Protein AF-A0A7C0YBY6-F1 (afdb_monomer_lite)

Foldseek 3Di:
DDPQLVVQLVVCVVVVNNPSNVVSCLQVLLLVLLLVVLLVLQPDWDWAKKDFPVDPPDIDIDTQTLLNLFLVLLVVLVVVLVVVLVVQPPPFDDDPQATDGDPAAGAGNVRHGDDGNNLLQDQDQDPLLLQLLSLLSVLLVVLQVCLVVPDDPCSVVSNVVSSVVSNVVSVVVCVVCVVRHDPVVVVSCVNSLVSNLVSLLVSLLVVLLVCCVVVLVQLLSVLVVCVVVSMARPPDDRDSVVSSVVSNVPRNVSSNSSSNVVSNSQSSSQSNNHPPHSSRSSNVSSVVVVVVVVVVVVVVCVPDVVNVVVVDD

Sequence (313 aa):
VPAGLVWKFFANIFSGNNLKALISILPLIATIAVFLIVVYIQGIRIEIPLTFAALRGFGRVWDLKLLYTSNIPVILTAALLANIQLIGRIGLSPTPEGLNCGFLGCYDQAGRPVSGLVFFLSSPTVLEIQVLMLSIGFFLILGFLISRYLIKGKSLLISINSVALGVIVSLLIFYLFPSLFSFENFTKYLTPLITYTLFMVVCASIFSIFWVNTSGMDAASVAEQLESIGMQIPGYRGDKKSMEKVLNRYIPTLALLGGALVGLLAAFADFTGALGTGTGILLTVMIIYNYYEMLRAENLEEAHPIVRKILGE

pLDDT: mean 82.02, std 10.45, range [47.12, 96.75]

Structure (mmCIF, N/CA/C/O backbone):
data_AF-A0A7C0YBY6-F1
#
_entry.id   AF-A0A7C0YBY6-F1
#
loop_
_atom_site.group_PDB
_atom_site.id
_atom_site.type_symbol
_atom_site.label_atom_id
_atom_site.label_alt_id
_atom_site.label_comp_id
_atom_site.label_asym_id
_atom_site.label_entity_id
_atom_site.label_seq_id
_atom_site.pdbx_PDB_ins_code
_atom_site.Cartn_x
_atom_site.Cartn_y
_atom_site.Cartn_z
_atom_site.occupancy
_atom_site.B_iso_or_equiv
_atom_site.auth_seq_id
_atom_site.auth_comp_id
_atom_site.auth_asym_id
_atom_site.auth_atom_id
_atom_site.pdbx_PDB_model_num
ATOM 1 N N . VAL A 1 1 ? 31.530 -7.031 -11.021 1.00 61.28 1 VAL A N 1
ATOM 2 C CA . VAL A 1 1 ? 30.825 -5.966 -10.263 1.00 61.28 1 VAL A CA 1
ATOM 3 C C . VAL A 1 1 ? 30.237 -6.600 -9.006 1.00 61.28 1 VAL A C 1
ATOM 5 O O . VAL A 1 1 ? 29.602 -7.638 -9.158 1.00 61.28 1 VAL A O 1
ATOM 8 N N . PRO A 1 2 ? 30.482 -6.061 -7.797 1.00 71.88 2 PRO A N 1
ATOM 9 C CA . PRO A 1 2 ? 29.976 -6.640 -6.545 1.00 71.88 2 PRO A CA 1
ATOM 10 C C . PRO A 1 2 ? 28.448 -6.758 -6.565 1.00 71.88 2 PRO A C 1
ATOM 12 O O . PRO A 1 2 ? 27.786 -5.933 -7.182 1.00 71.88 2 PRO A O 1
ATOM 15 N N . ALA A 1 3 ? 27.875 -7.776 -5.920 1.00 75.25 3 ALA A N 1
ATOM 16 C CA . ALA A 1 3 ? 26.428 -8.009 -5.959 1.00 75.25 3 ALA A CA 1
ATOM 17 C C . ALA A 1 3 ? 25.632 -6.953 -5.163 1.00 75.25 3 ALA A C 1
ATOM 19 O O . ALA A 1 3 ? 24.590 -6.491 -5.628 1.00 75.25 3 ALA A O 1
ATOM 20 N N . GLY A 1 4 ? 26.147 -6.528 -4.003 1.00 84.00 4 GLY A N 1
ATOM 21 C CA . GLY A 1 4 ? 25.478 -5.572 -3.114 1.00 84.00 4 GLY A CA 1
ATOM 22 C C . GLY A 1 4 ? 25.496 -4.132 -3.636 1.00 84.00 4 GLY A C 1
ATOM 23 O O . GLY A 1 4 ? 26.540 -3.636 -4.051 1.00 84.00 4 GLY A O 1
ATOM 24 N N . LEU A 1 5 ? 24.354 -3.439 -3.568 1.00 84.00 5 LEU A N 1
ATOM 25 C CA . LEU A 1 5 ? 24.178 -2.082 -4.109 1.00 84.00 5 LEU A CA 1
ATOM 26 C C . LEU A 1 5 ? 25.093 -1.032 -3.467 1.00 84.00 5 LEU A C 1
ATOM 28 O O . LEU A 1 5 ? 25.628 -0.187 -4.176 1.00 84.00 5 LEU A O 1
ATOM 32 N N . VAL A 1 6 ? 25.336 -1.124 -2.157 1.00 86.44 6 VAL A N 1
ATOM 33 C CA . VAL A 1 6 ? 26.271 -0.232 -1.447 1.00 86.44 6 VAL A CA 1
ATOM 34 C C . VAL A 1 6 ? 27.695 -0.417 -1.979 1.00 86.44 6 VAL A C 1
ATOM 36 O O . VAL A 1 6 ? 28.376 0.549 -2.313 1.00 86.44 6 VAL A O 1
ATOM 39 N N . TRP A 1 7 ? 28.126 -1.665 -2.162 1.00 86.38 7 TRP A N 1
ATOM 40 C CA . TRP A 1 7 ? 29.432 -1.964 -2.745 1.00 86.38 7 TRP A CA 1
ATOM 41 C C . TRP A 1 7 ? 29.516 -1.556 -4.219 1.00 86.38 7 TRP A C 1
ATOM 43 O O . TRP A 1 7 ? 30.560 -1.079 -4.655 1.00 86.38 7 TRP A O 1
ATOM 53 N N . LYS A 1 8 ? 28.422 -1.681 -4.986 1.00 85.00 8 LYS A N 1
ATOM 54 C CA . LYS A 1 8 ? 28.340 -1.164 -6.364 1.00 85.00 8 LYS A CA 1
ATOM 55 C C . LYS A 1 8 ? 28.480 0.350 -6.409 1.00 85.00 8 LYS A C 1
ATOM 57 O O . LYS A 1 8 ? 29.187 0.851 -7.273 1.00 85.00 8 LYS A O 1
ATOM 62 N N . PHE A 1 9 ? 27.836 1.064 -5.490 1.00 85.12 9 PHE A N 1
ATOM 63 C CA . PHE A 1 9 ? 27.944 2.515 -5.378 1.00 85.12 9 PHE A CA 1
ATOM 64 C C . PHE A 1 9 ? 29.400 2.940 -5.176 1.00 85.12 9 PHE A C 1
ATOM 66 O O . PHE A 1 9 ? 29.925 3.697 -5.991 1.00 85.12 9 PHE A O 1
ATOM 73 N N . PHE A 1 10 ? 30.082 2.372 -4.177 1.00 86.12 10 PHE A N 1
ATOM 74 C CA . PHE A 1 10 ? 31.493 2.671 -3.936 1.00 86.12 10 PHE A CA 1
ATOM 75 C C . PHE A 1 10 ? 32.381 2.272 -5.118 1.00 86.12 10 PHE A C 1
ATOM 77 O O . PHE A 1 10 ? 33.180 3.083 -5.574 1.00 86.12 10 PHE A O 1
ATOM 84 N N . ALA A 1 11 ? 32.204 1.075 -5.683 1.00 84.88 11 ALA A N 1
ATOM 85 C CA . ALA A 1 11 ? 32.977 0.633 -6.845 1.00 84.88 11 ALA A CA 1
ATOM 86 C C . ALA A 1 11 ? 32.798 1.561 -8.062 1.00 84.88 11 ALA A C 1
ATOM 88 O O . ALA A 1 11 ? 33.769 1.872 -8.748 1.00 84.88 11 ALA A O 1
ATOM 89 N N . ASN A 1 12 ? 31.576 2.045 -8.306 1.00 85.31 12 ASN A N 1
ATOM 90 C CA . ASN A 1 12 ? 31.285 2.958 -9.408 1.00 85.31 12 ASN A CA 1
ATOM 91 C C . ASN A 1 12 ? 31.902 4.349 -9.184 1.00 85.31 12 ASN A C 1
ATOM 93 O O . ASN A 1 12 ? 32.422 4.927 -10.140 1.00 85.31 12 ASN A O 1
ATOM 97 N N . ILE A 1 13 ? 31.925 4.843 -7.939 1.00 86.94 13 ILE A N 1
ATOM 98 C CA . ILE A 1 13 ? 32.631 6.081 -7.563 1.00 86.94 13 ILE A CA 1
ATOM 99 C C . ILE A 1 13 ? 34.133 5.935 -7.794 1.00 86.94 13 ILE A C 1
ATOM 101 O O . ILE A 1 13 ? 34.732 6.780 -8.455 1.00 86.94 13 ILE A O 1
ATOM 105 N N . PHE A 1 14 ? 34.737 4.843 -7.318 1.00 86.56 14 PHE A N 1
ATOM 106 C CA . PHE A 1 14 ? 36.168 4.593 -7.513 1.00 86.56 14 PHE A CA 1
ATOM 107 C C . PHE A 1 14 ? 36.540 4.423 -8.992 1.00 86.56 14 PHE A C 1
ATOM 109 O O . PHE A 1 14 ? 37.643 4.783 -9.387 1.00 86.56 14 PHE A O 1
ATOM 116 N N . SER A 1 15 ? 35.618 3.937 -9.829 1.00 86.19 15 SER A N 1
ATOM 117 C CA . SER A 1 15 ? 35.807 3.845 -11.285 1.00 86.19 15 SER A CA 1
ATOM 118 C C . SER A 1 15 ? 35.582 5.160 -12.052 1.00 86.19 15 SER A C 1
ATOM 120 O O . SER A 1 15 ? 35.649 5.162 -13.280 1.00 86.19 15 SER A O 1
ATOM 122 N N . GLY A 1 16 ? 35.271 6.267 -11.365 1.00 83.62 16 GLY A N 1
ATOM 123 C CA . GLY A 1 16 ? 35.013 7.575 -11.980 1.00 83.62 16 GLY A CA 1
ATOM 124 C C . GLY A 1 16 ? 33.664 7.695 -12.704 1.00 83.62 16 GLY A C 1
ATOM 125 O O . GLY A 1 16 ? 33.422 8.682 -13.396 1.00 83.62 16 GLY A O 1
ATOM 126 N N . ASN A 1 17 ? 32.763 6.714 -12.562 1.00 84.12 17 ASN A N 1
ATOM 127 C CA . ASN A 1 17 ? 31.451 6.718 -13.210 1.00 84.12 17 ASN A CA 1
ATOM 128 C C . ASN A 1 17 ? 30.344 7.162 -12.240 1.00 84.12 17 ASN A C 1
ATOM 130 O O . ASN A 1 17 ? 29.560 6.358 -11.724 1.00 84.12 17 ASN A O 1
ATOM 134 N N . ASN A 1 18 ? 30.276 8.476 -12.020 1.00 79.06 18 ASN A N 1
ATOM 135 C CA . ASN A 1 18 ? 29.369 9.104 -11.053 1.00 79.06 18 ASN A CA 1
ATOM 136 C C . ASN A 1 18 ? 27.880 8.863 -11.368 1.00 79.06 18 ASN A C 1
ATOM 138 O O . ASN A 1 18 ? 27.064 8.746 -10.456 1.00 79.06 18 ASN A O 1
ATOM 142 N N . LEU A 1 19 ? 27.517 8.723 -12.648 1.00 77.44 19 LEU A N 1
ATOM 143 C CA . LEU A 1 19 ? 26.130 8.471 -13.057 1.00 77.44 19 LEU A CA 1
ATOM 144 C C . LEU A 1 19 ? 25.671 7.055 -12.695 1.00 77.44 19 LEU A C 1
ATOM 146 O O . LEU A 1 19 ? 24.596 6.871 -12.124 1.00 77.44 19 LEU A O 1
ATOM 150 N N . LYS A 1 20 ? 26.504 6.039 -12.955 1.00 78.75 20 LYS A N 1
ATOM 151 C CA . LYS A 1 20 ? 26.188 4.654 -12.562 1.00 78.75 20 LYS A CA 1
ATOM 152 C C . LYS A 1 20 ? 26.199 4.472 -11.046 1.00 78.75 20 LYS A C 1
ATOM 154 O O . LYS A 1 20 ? 25.449 3.641 -10.527 1.00 78.75 20 LYS A O 1
ATOM 159 N N . ALA A 1 21 ? 27.011 5.252 -10.331 1.00 79.88 21 ALA A N 1
ATOM 160 C CA . ALA A 1 21 ? 26.958 5.306 -8.876 1.00 79.88 21 ALA A CA 1
ATOM 161 C C . ALA A 1 21 ? 25.584 5.802 -8.397 1.00 79.88 21 ALA A C 1
ATOM 163 O O . ALA A 1 21 ? 24.930 5.099 -7.628 1.00 79.88 21 ALA A O 1
ATOM 164 N N . LEU A 1 22 ? 25.092 6.931 -8.920 1.00 80.62 22 LEU A N 1
ATOM 165 C CA . LEU A 1 22 ? 23.797 7.498 -8.526 1.00 80.62 22 LEU A CA 1
ATOM 166 C C . LEU A 1 22 ? 22.623 6.532 -8.763 1.00 80.62 22 LEU A C 1
ATOM 168 O O . LEU A 1 22 ? 21.796 6.328 -7.878 1.00 80.62 22 LEU A O 1
ATOM 172 N N . ILE A 1 23 ? 22.588 5.864 -9.918 1.00 81.69 23 ILE A N 1
ATOM 173 C CA . ILE A 1 23 ? 21.539 4.878 -10.235 1.00 81.69 23 ILE A CA 1
ATOM 174 C C . ILE A 1 23 ? 21.587 3.679 -9.269 1.00 81.69 23 ILE A C 1
ATOM 176 O O . ILE A 1 23 ? 20.555 3.113 -8.925 1.00 81.69 23 ILE A O 1
ATOM 180 N N . SER A 1 24 ? 22.776 3.304 -8.784 1.00 83.19 24 SER A N 1
ATOM 181 C CA . SER A 1 24 ? 22.941 2.157 -7.880 1.00 83.19 24 SER A CA 1
ATOM 182 C C . SER A 1 24 ? 22.439 2.425 -6.457 1.00 83.19 24 SER A C 1
ATOM 184 O O . SER A 1 24 ? 22.026 1.485 -5.780 1.00 83.19 24 SER A O 1
ATOM 186 N N . ILE A 1 25 ? 22.476 3.679 -5.990 1.00 86.75 25 ILE A N 1
ATOM 187 C CA . ILE A 1 25 ? 22.004 4.058 -4.646 1.00 86.75 25 ILE A CA 1
ATOM 188 C C . ILE A 1 25 ? 20.521 4.458 -4.624 1.00 86.75 25 ILE A C 1
ATOM 190 O O . ILE A 1 25 ? 19.898 4.437 -3.564 1.00 86.75 25 ILE A O 1
ATOM 194 N N . LEU A 1 26 ? 19.934 4.761 -5.786 1.00 85.69 26 LEU A N 1
ATOM 195 C CA . LEU A 1 26 ? 18.544 5.204 -5.919 1.00 85.69 26 LEU A CA 1
ATOM 196 C C . LEU A 1 26 ? 17.522 4.264 -5.232 1.00 85.69 26 LEU A C 1
ATOM 198 O O . LEU A 1 26 ? 16.712 4.767 -4.450 1.00 85.69 26 LEU A O 1
ATOM 202 N N . PRO A 1 27 ? 17.593 2.921 -5.383 1.00 87.19 27 PRO A N 1
ATOM 203 C CA . PRO A 1 27 ? 16.677 2.002 -4.694 1.00 87.19 27 PRO A CA 1
ATOM 204 C C . PRO A 1 27 ? 16.802 2.032 -3.164 1.00 87.19 27 PRO A C 1
ATOM 206 O O . PRO A 1 27 ? 15.825 1.815 -2.447 1.00 87.19 27 PRO A O 1
ATOM 209 N N . LEU A 1 28 ? 18.004 2.303 -2.640 1.00 88.81 28 LEU A N 1
ATOM 210 C CA . LEU A 1 28 ? 18.242 2.398 -1.197 1.00 88.81 28 LEU A CA 1
ATOM 211 C C . LEU A 1 28 ? 17.527 3.628 -0.624 1.00 88.81 28 LEU A C 1
ATOM 213 O O . LEU A 1 28 ? 16.809 3.525 0.369 1.00 88.81 28 LEU A O 1
ATOM 217 N N . ILE A 1 29 ? 17.679 4.774 -1.294 1.00 87.81 29 ILE A N 1
ATOM 218 C CA . ILE A 1 29 ? 17.014 6.028 -0.921 1.00 87.81 29 ILE A CA 1
ATOM 219 C C . ILE A 1 29 ? 15.494 5.867 -1.021 1.00 87.81 29 ILE A C 1
ATOM 221 O O . ILE A 1 29 ? 14.780 6.261 -0.099 1.00 87.81 29 ILE A O 1
ATOM 225 N N . ALA A 1 30 ? 15.005 5.223 -2.086 1.00 87.75 30 ALA A N 1
ATOM 226 C CA . ALA A 1 30 ? 13.589 4.908 -2.254 1.00 87.75 30 ALA A CA 1
ATOM 227 C C . ALA A 1 30 ? 13.035 4.083 -1.089 1.00 87.75 30 ALA A C 1
ATOM 229 O O . ALA A 1 30 ? 11.991 4.418 -0.538 1.00 87.75 30 ALA A O 1
ATOM 230 N N . THR A 1 31 ? 13.768 3.057 -0.656 1.00 90.19 31 THR A N 1
ATOM 231 C CA . THR A 1 31 ? 13.361 2.192 0.462 1.00 90.19 31 THR A CA 1
ATOM 232 C C . THR A 1 31 ? 13.213 2.979 1.761 1.00 90.19 31 THR A C 1
ATOM 234 O O . THR A 1 31 ? 12.204 2.842 2.448 1.00 90.19 31 THR A O 1
ATOM 237 N N . ILE A 1 32 ? 14.182 3.843 2.082 1.00 90.00 32 ILE A N 1
ATOM 238 C CA . ILE A 1 32 ? 14.138 4.682 3.289 1.00 90.00 32 ILE A CA 1
ATOM 239 C C . ILE A 1 32 ? 12.972 5.674 3.213 1.00 90.00 32 ILE A C 1
ATOM 241 O O . ILE A 1 32 ? 12.233 5.833 4.184 1.00 90.00 32 ILE A O 1
ATOM 245 N N . ALA A 1 33 ? 12.776 6.320 2.061 1.00 86.75 33 ALA A N 1
ATOM 246 C CA . ALA A 1 33 ? 11.692 7.278 1.866 1.00 86.75 33 ALA A CA 1
ATOM 247 C C . ALA A 1 33 ? 10.313 6.618 2.020 1.00 86.75 33 ALA A C 1
ATOM 249 O O . ALA A 1 33 ? 9.482 7.105 2.786 1.00 86.75 33 ALA A O 1
ATOM 250 N N . VAL A 1 34 ? 10.088 5.481 1.351 1.00 89.38 34 VAL A N 1
ATOM 251 C CA . VAL A 1 34 ? 8.849 4.699 1.472 1.00 89.38 34 VAL A CA 1
ATOM 252 C C . VAL A 1 34 ? 8.637 4.256 2.915 1.00 89.38 34 VAL A C 1
ATOM 254 O O . VAL A 1 34 ? 7.556 4.467 3.453 1.00 89.38 34 VAL A O 1
ATOM 257 N N . PHE A 1 35 ? 9.661 3.705 3.572 1.00 90.75 35 PHE A N 1
ATOM 258 C CA . PHE A 1 35 ? 9.573 3.273 4.967 1.00 90.75 35 PHE A CA 1
ATOM 259 C C . PHE A 1 35 ? 9.080 4.399 5.887 1.00 90.75 35 PHE A C 1
ATOM 261 O O . PHE A 1 35 ? 8.132 4.203 6.646 1.00 90.75 35 PHE A O 1
ATOM 268 N N . LEU A 1 36 ? 9.664 5.597 5.781 1.00 88.38 36 LEU A N 1
ATOM 269 C CA . LEU A 1 36 ? 9.261 6.750 6.591 1.00 88.38 36 LEU A CA 1
ATOM 270 C C . LEU A 1 36 ? 7.820 7.192 6.309 1.00 88.38 36 LEU A C 1
ATOM 272 O O . LEU A 1 36 ? 7.082 7.484 7.251 1.00 88.38 36 LEU A O 1
ATOM 276 N N . ILE A 1 37 ? 7.405 7.213 5.038 1.00 86.12 37 ILE A N 1
ATOM 277 C CA . ILE A 1 37 ? 6.027 7.553 4.644 1.00 86.12 37 ILE A CA 1
ATOM 278 C C . ILE A 1 37 ? 5.037 6.553 5.250 1.00 86.12 37 ILE A C 1
ATOM 280 O O . ILE A 1 37 ? 4.024 6.952 5.826 1.00 86.12 37 ILE A O 1
ATOM 284 N N . VAL A 1 38 ? 5.335 5.257 5.154 1.00 89.00 38 VAL A N 1
ATOM 285 C CA . VAL A 1 38 ? 4.457 4.195 5.658 1.00 89.00 38 VAL A CA 1
ATOM 286 C C . VAL A 1 38 ? 4.338 4.247 7.174 1.00 89.00 38 VAL A C 1
ATOM 288 O O . VAL A 1 38 ? 3.221 4.249 7.688 1.00 89.00 38 VAL A O 1
ATOM 291 N N . VAL A 1 39 ? 5.462 4.330 7.895 1.00 88.81 39 VAL A N 1
ATOM 292 C CA . VAL A 1 39 ? 5.464 4.439 9.365 1.00 88.81 39 VAL A CA 1
ATOM 293 C C . VAL A 1 39 ? 4.657 5.654 9.813 1.00 88.81 39 VAL A C 1
ATOM 295 O O . VAL A 1 39 ? 3.884 5.573 10.767 1.00 88.81 39 VAL A O 1
ATOM 298 N N . TYR A 1 40 ? 4.801 6.775 9.106 1.00 85.81 40 TYR A N 1
ATOM 299 C CA . TYR A 1 40 ? 4.063 7.990 9.413 1.00 85.81 40 TYR A CA 1
ATOM 300 C C . TYR A 1 40 ? 2.544 7.799 9.265 1.00 85.81 40 TYR A C 1
ATOM 302 O O . TYR A 1 40 ? 1.785 8.143 10.171 1.00 85.81 40 TYR A O 1
ATOM 310 N N . ILE A 1 41 ? 2.096 7.213 8.154 1.00 86.62 41 ILE A N 1
ATOM 311 C CA . ILE A 1 41 ? 0.668 6.992 7.891 1.00 86.62 41 ILE A CA 1
ATOM 312 C C . ILE A 1 41 ? 0.068 5.964 8.854 1.00 86.62 41 ILE A C 1
ATOM 314 O O . ILE A 1 41 ? -1.061 6.141 9.313 1.00 86.62 41 ILE A O 1
ATOM 318 N N . GLN A 1 42 ? 0.827 4.924 9.204 1.00 88.19 42 GLN A N 1
ATOM 319 C CA . GLN A 1 42 ? 0.408 3.896 10.157 1.00 88.19 42 GLN A CA 1
ATOM 320 C C . GLN A 1 42 ? 0.089 4.477 11.546 1.00 88.19 42 GLN A C 1
ATOM 322 O O . GLN A 1 42 ? -0.751 3.933 12.260 1.00 88.19 42 GLN A O 1
ATOM 327 N N . GLY A 1 43 ? 0.718 5.595 11.919 1.00 84.62 43 GLY A N 1
ATOM 328 C CA . GLY A 1 43 ? 0.482 6.276 13.192 1.00 84.62 43 GLY A CA 1
ATOM 329 C C . GLY A 1 43 ? -0.811 7.099 13.267 1.00 84.62 43 GLY A C 1
ATOM 330 O O . GLY A 1 43 ? -1.126 7.618 14.338 1.00 84.62 43 GLY A O 1
ATOM 331 N N . ILE A 1 44 ? -1.562 7.254 12.169 1.00 86.81 44 ILE A N 1
ATOM 332 C CA . ILE A 1 44 ? -2.799 8.049 12.159 1.00 86.81 44 ILE A CA 1
ATOM 333 C C . ILE A 1 44 ? -3.942 7.248 12.796 1.00 86.81 44 ILE A C 1
ATOM 335 O O . ILE A 1 44 ? -4.289 6.151 12.348 1.00 86.81 44 ILE A O 1
ATOM 339 N N . ARG A 1 45 ? -4.571 7.831 13.819 1.00 86.62 45 ARG A N 1
ATOM 340 C CA . ARG A 1 45 ? -5.680 7.234 14.572 1.00 86.62 45 ARG A CA 1
ATOM 341 C C . ARG A 1 45 ? -6.755 8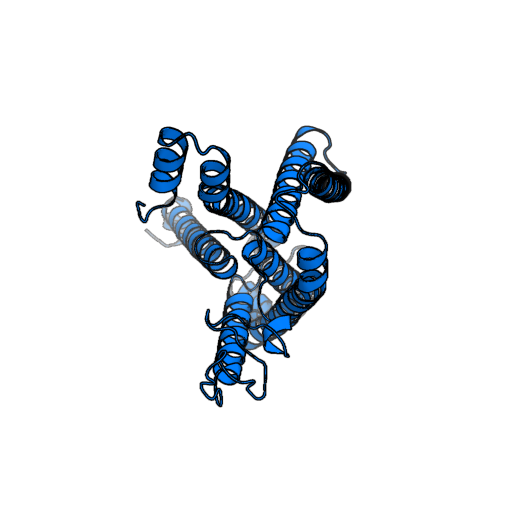.259 14.918 1.00 86.62 45 ARG A C 1
ATOM 343 O O . ARG A 1 45 ? -6.474 9.450 15.033 1.00 86.62 45 ARG A O 1
ATOM 350 N N . ILE A 1 46 ? -7.980 7.769 15.062 1.00 86.19 46 ILE A N 1
ATOM 351 C CA . ILE A 1 46 ? -9.151 8.509 15.521 1.00 86.19 46 ILE A CA 1
ATOM 352 C C . ILE A 1 46 ? -9.456 8.041 16.941 1.00 86.19 46 ILE A C 1
ATOM 354 O O . ILE A 1 46 ? -9.615 6.849 17.189 1.00 86.19 46 ILE A O 1
ATOM 358 N N . GLU A 1 47 ? -9.542 8.990 17.860 1.00 86.88 47 GLU A N 1
ATOM 359 C CA . GLU A 1 47 ? -9.738 8.743 19.286 1.00 86.88 47 GLU A CA 1
ATOM 360 C C . GLU A 1 47 ? -11.230 8.868 19.630 1.00 86.88 47 GLU A C 1
ATOM 362 O O . GLU A 1 47 ? -11.823 9.937 19.459 1.00 86.88 47 GLU A O 1
ATOM 367 N N . ILE A 1 48 ? -11.856 7.780 20.093 1.00 84.56 48 ILE A N 1
ATOM 368 C CA . ILE A 1 48 ? -13.245 7.783 20.576 1.00 84.56 48 ILE A CA 1
ATOM 369 C C . ILE A 1 48 ? -13.230 7.655 22.106 1.00 84.56 48 ILE A C 1
ATOM 371 O O . ILE A 1 48 ? -12.709 6.668 22.631 1.00 84.56 48 ILE A O 1
ATOM 375 N N . PRO A 1 49 ? -13.801 8.618 22.855 1.00 82.56 49 PRO A N 1
ATOM 376 C CA . PRO A 1 49 ? -13.858 8.520 24.307 1.00 82.56 49 PRO A CA 1
ATOM 377 C C . PRO A 1 49 ? -14.861 7.442 24.730 1.00 82.56 49 PRO A C 1
ATOM 379 O O . PRO A 1 49 ? -16.019 7.470 24.313 1.00 82.56 49 PRO A O 1
ATOM 382 N N . LEU A 1 50 ? -14.435 6.525 25.598 1.00 83.06 50 LEU A N 1
ATOM 383 C CA . LEU A 1 50 ? -15.293 5.548 26.264 1.00 83.06 50 LEU A CA 1
ATOM 384 C C . LEU A 1 50 ? -15.288 5.795 27.774 1.00 83.06 50 LEU A C 1
ATOM 386 O O . LEU A 1 50 ? -14.313 6.267 28.359 1.00 83.06 50 LEU A O 1
ATOM 390 N N . THR A 1 51 ? -16.395 5.460 28.421 1.00 80.06 51 THR A N 1
ATOM 391 C CA . THR A 1 51 ? -16.580 5.555 29.874 1.00 80.06 51 THR A CA 1
ATOM 392 C C . THR A 1 51 ? -17.050 4.219 30.415 1.00 80.06 51 THR A C 1
ATOM 394 O O . THR A 1 51 ? -17.791 3.514 29.739 1.00 80.06 51 THR A O 1
ATOM 397 N N . PHE A 1 52 ? -16.651 3.852 31.628 1.00 79.44 52 PHE A N 1
ATOM 398 C CA . PHE A 1 52 ? -17.182 2.640 32.249 1.00 79.44 52 PHE A CA 1
ATOM 399 C C . PHE A 1 52 ? -18.596 2.895 32.766 1.00 79.44 52 PHE A C 1
ATOM 401 O O . PHE A 1 52 ? -18.845 3.899 33.436 1.00 79.44 52 PHE A O 1
ATOM 408 N N . ALA A 1 53 ? -19.526 1.981 32.481 1.00 74.44 53 ALA A N 1
ATOM 409 C CA . ALA A 1 53 ? -20.898 2.092 32.977 1.00 74.44 53 ALA A CA 1
ATOM 410 C C . ALA A 1 53 ? -20.960 1.958 34.509 1.00 74.44 53 ALA A C 1
ATOM 412 O O . ALA A 1 53 ? -21.746 2.641 35.163 1.00 74.44 53 ALA A O 1
ATOM 413 N N . ALA A 1 54 ? -20.085 1.122 35.079 1.00 74.69 54 ALA A N 1
ATOM 414 C CA . ALA A 1 54 ? -20.027 0.838 36.512 1.00 74.69 54 ALA A CA 1
ATOM 415 C C . ALA A 1 54 ? -19.251 1.884 37.338 1.00 74.69 54 ALA A C 1
ATOM 417 O O . ALA A 1 54 ? -19.561 2.092 38.509 1.00 74.69 54 ALA A O 1
ATOM 418 N N . LEU A 1 55 ? -18.245 2.551 36.753 1.00 74.88 55 LEU A N 1
ATOM 419 C CA . LEU A 1 55 ? -17.349 3.471 37.464 1.00 74.88 55 LEU A CA 1
ATOM 420 C C . LEU A 1 55 ? -17.508 4.899 36.938 1.00 74.88 55 LEU A C 1
ATOM 422 O O . LEU A 1 55 ? -16.968 5.275 35.897 1.00 74.88 55 LEU A O 1
ATOM 426 N N . ARG A 1 56 ? -18.237 5.726 37.691 1.00 72.44 56 ARG A N 1
ATOM 427 C CA . ARG A 1 56 ? -18.471 7.129 37.334 1.00 72.44 56 ARG A CA 1
ATOM 428 C C . ARG A 1 56 ? -17.156 7.916 37.369 1.00 72.44 56 ARG A C 1
ATOM 430 O O . ARG A 1 56 ? -16.502 7.987 38.402 1.00 72.44 56 ARG A O 1
ATOM 437 N N . GLY A 1 57 ? -16.799 8.537 36.244 1.00 72.06 57 GLY A N 1
ATOM 438 C CA . GLY A 1 57 ? -15.605 9.384 36.116 1.00 72.06 57 GLY A CA 1
ATOM 439 C C . GLY A 1 57 ? -14.335 8.660 35.658 1.00 72.06 57 GLY A C 1
ATOM 440 O O . GLY A 1 57 ? -13.353 9.333 35.359 1.00 72.06 57 GLY A O 1
ATOM 441 N N . PHE A 1 58 ? -14.355 7.327 35.535 1.00 76.38 58 PHE A N 1
ATOM 442 C CA . PHE A 1 58 ? -13.275 6.573 34.901 1.00 76.38 58 PHE A CA 1
ATOM 443 C C . PHE A 1 58 ? -13.627 6.329 33.427 1.00 76.38 58 PHE A C 1
ATOM 445 O O . PHE A 1 58 ? -14.687 5.789 33.099 1.00 76.38 58 PHE A O 1
ATOM 452 N N . GLY A 1 59 ? -12.756 6.772 32.526 1.00 74.38 59 GLY A N 1
ATOM 453 C CA . GLY A 1 59 ? -12.926 6.623 31.086 1.00 74.38 59 GLY A CA 1
ATOM 454 C C . GLY A 1 59 ? -11.603 6.298 30.418 1.00 74.38 59 GLY A C 1
ATOM 455 O O . GLY A 1 59 ? -10.542 6.701 30.894 1.00 74.38 59 GLY A O 1
ATOM 456 N N . ARG A 1 60 ? -11.672 5.547 29.324 1.00 81.69 60 ARG A N 1
ATOM 457 C CA . ARG A 1 60 ? -10.523 5.199 28.493 1.00 81.69 60 ARG A CA 1
ATOM 458 C C . ARG A 1 60 ? -10.819 5.640 27.071 1.00 81.69 60 ARG A C 1
ATOM 460 O O . ARG A 1 60 ? -11.933 5.488 26.583 1.00 81.69 60 ARG A O 1
ATOM 467 N N . VAL A 1 61 ? -9.827 6.215 26.412 1.00 84.31 61 VAL A N 1
ATOM 468 C CA . VAL A 1 61 ? -9.922 6.511 24.984 1.00 84.31 61 VAL A CA 1
ATOM 469 C C . VAL A 1 61 ? -9.639 5.219 24.230 1.00 84.31 61 VAL A C 1
ATOM 471 O O . VAL A 1 61 ? -8.677 4.515 24.548 1.00 84.31 61 VAL A O 1
ATOM 474 N N . TRP A 1 62 ? -10.508 4.879 23.285 1.00 85.38 62 TRP A N 1
ATOM 475 C CA . TRP A 1 62 ? -10.277 3.779 22.364 1.00 85.38 62 TRP A CA 1
ATOM 476 C C . TRP A 1 62 ? -9.851 4.326 21.006 1.00 85.38 62 TRP A C 1
ATOM 478 O O . TRP A 1 62 ? -10.518 5.187 20.424 1.00 85.38 62 TRP A O 1
ATOM 488 N N . ASP A 1 63 ? -8.723 3.814 20.523 1.00 87.62 63 ASP A N 1
ATOM 489 C CA . ASP A 1 63 ? -8.043 4.320 19.340 1.00 87.62 63 ASP A CA 1
ATOM 490 C C . ASP A 1 63 ? -8.403 3.469 18.118 1.00 87.62 63 ASP A C 1
ATOM 492 O O . ASP A 1 63 ? -7.946 2.333 17.965 1.00 87.62 63 ASP A O 1
ATOM 496 N N . LEU A 1 64 ? -9.180 4.037 17.198 1.00 87.25 64 LEU A N 1
ATOM 497 C CA . LEU A 1 64 ? -9.433 3.458 15.882 1.00 87.25 64 LEU A CA 1
ATOM 498 C C . LEU A 1 64 ? -8.335 3.888 14.909 1.00 87.25 64 LEU A C 1
ATOM 500 O O . LEU A 1 64 ? -8.268 5.045 14.492 1.00 87.25 64 LEU A O 1
ATOM 504 N N . LYS A 1 65 ? -7.473 2.952 14.511 1.00 89.31 65 LYS A N 1
ATOM 505 C CA . LYS A 1 65 ? -6.436 3.208 13.500 1.00 89.31 65 LYS A CA 1
ATOM 506 C C . LYS A 1 65 ? -7.083 3.521 12.145 1.00 89.31 65 LYS A C 1
ATOM 508 O O . LYS A 1 65 ? -8.059 2.878 11.761 1.00 89.31 65 LYS A O 1
ATOM 513 N N . LEU A 1 66 ? -6.508 4.469 11.396 1.00 89.44 66 LEU A N 1
ATOM 514 C CA . LEU A 1 66 ? -6.938 4.777 10.023 1.00 89.44 66 LEU A CA 1
ATOM 515 C C . LEU A 1 66 ? -6.861 3.529 9.134 1.00 89.44 66 LEU A C 1
ATOM 517 O O . LEU A 1 66 ? -7.755 3.259 8.335 1.00 89.44 66 LEU A O 1
ATOM 521 N N . LEU A 1 67 ? -5.795 2.750 9.313 1.00 89.81 67 LEU A N 1
ATOM 522 C CA . LEU A 1 67 ? -5.587 1.462 8.664 1.00 89.81 67 LEU A CA 1
ATOM 523 C C . LEU A 1 67 ? -6.241 0.351 9.489 1.00 89.81 67 LEU A C 1
ATOM 525 O O . LEU A 1 67 ? -5.566 -0.476 10.100 1.00 89.81 67 LEU A O 1
ATOM 529 N N . TYR A 1 68 ? -7.575 0.379 9.527 1.00 88.88 68 TYR A N 1
ATOM 530 C CA . TYR A 1 68 ? -8.387 -0.480 10.390 1.00 88.88 68 TYR A CA 1
ATOM 531 C C . TYR A 1 68 ? -8.157 -1.977 10.140 1.00 88.88 68 TYR A C 1
ATOM 533 O O . TYR A 1 68 ? -7.943 -2.746 11.070 1.00 88.88 68 TYR A O 1
ATOM 541 N N . THR A 1 69 ? -8.123 -2.384 8.871 1.00 85.88 69 THR A N 1
ATOM 542 C CA . THR A 1 69 ? -7.900 -3.774 8.439 1.00 85.88 69 THR A CA 1
ATOM 543 C C . THR A 1 69 ? -6.425 -4.160 8.328 1.00 85.88 69 THR A C 1
ATOM 545 O O . THR A 1 69 ? -6.111 -5.263 7.877 1.00 85.88 69 THR A O 1
ATOM 548 N N . SER A 1 70 ? -5.510 -3.289 8.775 1.00 86.12 70 SER A N 1
ATOM 549 C CA . SER A 1 70 ? -4.069 -3.545 8.782 1.00 86.12 70 SER A CA 1
ATOM 550 C C . SER A 1 70 ? -3.533 -3.895 7.375 1.00 86.12 70 SER A C 1
ATOM 552 O O . SER A 1 70 ? -3.856 -3.230 6.391 1.00 86.12 70 SER A O 1
ATOM 554 N N . ASN A 1 71 ? -2.690 -4.923 7.276 1.00 89.19 71 ASN A N 1
ATOM 555 C CA . ASN A 1 71 ? -1.963 -5.351 6.081 1.00 89.19 71 ASN A CA 1
ATOM 556 C C . ASN A 1 71 ? -2.726 -6.330 5.176 1.00 89.19 71 ASN A C 1
ATOM 558 O O . ASN A 1 71 ? -2.338 -6.539 4.026 1.00 89.19 71 ASN A O 1
ATOM 562 N N . ILE A 1 72 ? -3.807 -6.928 5.667 1.00 91.94 72 ILE A N 1
ATOM 563 C CA . ILE A 1 72 ? -4.486 -8.056 5.018 1.00 91.94 72 ILE A CA 1
ATOM 564 C C . ILE A 1 72 ? -5.051 -7.721 3.628 1.00 91.94 72 ILE A C 1
ATOM 566 O O . ILE A 1 72 ? -4.845 -8.519 2.709 1.00 91.94 72 ILE A O 1
ATOM 570 N N . PRO A 1 73 ? -5.674 -6.550 3.393 1.00 91.69 73 PRO A N 1
ATOM 571 C CA . PRO A 1 73 ? -6.213 -6.233 2.072 1.00 91.69 73 PRO A CA 1
ATOM 572 C C . PRO A 1 73 ? -5.142 -6.187 0.978 1.00 91.69 73 PRO A C 1
ATOM 574 O O . PRO A 1 73 ? -5.388 -6.592 -0.160 1.00 91.69 73 PRO A O 1
ATOM 577 N N . VAL A 1 74 ? -3.932 -5.738 1.322 1.00 91.12 74 VAL A N 1
ATOM 578 C CA . VAL A 1 74 ? -2.808 -5.703 0.381 1.00 91.12 74 VAL A CA 1
ATOM 579 C C . VAL A 1 74 ? -2.195 -7.077 0.170 1.00 91.12 74 VAL A C 1
ATOM 581 O O . VAL A 1 74 ? -1.847 -7.385 -0.965 1.00 91.12 74 VAL A O 1
ATOM 584 N N . ILE A 1 75 ? -2.142 -7.935 1.194 1.00 93.62 75 ILE A N 1
ATOM 585 C CA . ILE A 1 75 ? -1.726 -9.338 1.021 1.00 93.62 75 ILE A CA 1
ATOM 586 C C . ILE A 1 75 ? -2.641 -10.037 0.011 1.00 93.62 75 ILE A C 1
ATOM 588 O O . ILE A 1 75 ? -2.156 -10.644 -0.942 1.00 93.62 75 ILE A O 1
ATOM 592 N N . LEU A 1 76 ? -3.960 -9.918 0.186 1.00 94.50 76 LEU A N 1
ATOM 593 C CA . LEU A 1 76 ? -4.941 -10.558 -0.694 1.00 94.50 76 LEU A CA 1
ATOM 594 C C . LEU A 1 76 ? -4.878 -10.004 -2.121 1.00 94.50 76 LEU A C 1
ATOM 596 O O . LEU A 1 76 ? -4.917 -10.769 -3.083 1.00 94.50 76 LEU A O 1
ATOM 600 N N . THR A 1 77 ? -4.708 -8.688 -2.265 1.00 94.31 77 THR A N 1
ATOM 601 C CA . THR A 1 77 ? -4.561 -8.052 -3.581 1.00 94.31 77 THR A CA 1
ATOM 602 C C . THR A 1 77 ? -3.277 -8.492 -4.284 1.00 94.31 77 THR A C 1
ATOM 604 O O . THR A 1 77 ? -3.312 -8.842 -5.463 1.00 94.31 77 THR A O 1
ATOM 607 N N . ALA A 1 78 ? -2.150 -8.533 -3.568 1.00 92.31 78 ALA A N 1
ATOM 608 C CA . ALA A 1 78 ? -0.872 -8.981 -4.114 1.00 92.31 78 ALA A CA 1
ATOM 609 C C . ALA A 1 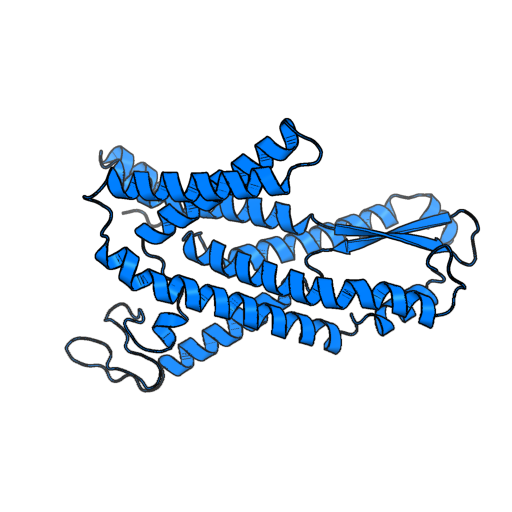78 ? -0.909 -10.467 -4.502 1.00 92.31 78 ALA A C 1
ATOM 611 O O . ALA A 1 78 ? -0.403 -10.838 -5.559 1.00 92.31 78 ALA A O 1
ATOM 612 N N . ALA A 1 79 ? -1.558 -11.311 -3.695 1.00 94.25 79 ALA A N 1
ATOM 613 C CA . ALA A 1 79 ? -1.760 -12.722 -4.010 1.00 94.25 79 ALA A CA 1
ATOM 614 C C . ALA A 1 79 ? -2.644 -12.909 -5.254 1.00 94.25 79 ALA A C 1
ATOM 616 O O . ALA A 1 79 ? -2.303 -13.692 -6.141 1.00 94.25 79 ALA A O 1
ATOM 617 N N . LEU A 1 80 ? -3.746 -12.158 -5.363 1.00 94.81 80 LEU A N 1
ATOM 618 C CA . LEU A 1 80 ? -4.599 -12.158 -6.553 1.00 94.81 80 LEU A CA 1
ATOM 619 C C . LEU A 1 80 ? -3.801 -11.757 -7.796 1.00 94.81 80 LEU A C 1
ATOM 621 O O . LEU A 1 80 ? -3.863 -12.442 -8.816 1.00 94.81 80 LEU A O 1
ATOM 625 N N . LEU A 1 81 ? -3.019 -10.683 -7.701 1.00 92.50 81 LEU A N 1
ATOM 626 C CA . LEU A 1 81 ? -2.185 -10.219 -8.800 1.00 92.50 81 LEU A CA 1
ATOM 627 C C . LEU A 1 81 ? -1.142 -11.266 -9.206 1.00 92.50 81 LEU A C 1
ATOM 629 O O . LEU A 1 81 ? -0.990 -11.544 -10.395 1.00 92.50 81 LEU A O 1
ATOM 633 N N . ALA A 1 82 ? -0.450 -11.871 -8.240 1.00 91.50 82 ALA A N 1
ATOM 634 C CA . ALA A 1 82 ? 0.530 -12.922 -8.494 1.00 91.50 82 ALA A CA 1
ATOM 635 C C . ALA A 1 82 ? -0.107 -14.121 -9.212 1.00 91.50 82 ALA A C 1
ATOM 637 O O . ALA A 1 82 ? 0.464 -14.638 -10.172 1.00 91.50 82 ALA A O 1
ATOM 638 N N . ASN A 1 83 ? -1.323 -14.509 -8.816 1.00 93.25 83 ASN A N 1
ATOM 639 C CA . ASN A 1 83 ? -2.077 -15.571 -9.477 1.00 93.25 83 ASN A CA 1
ATOM 640 C C . ASN A 1 83 ? -2.481 -15.191 -10.909 1.00 93.25 83 ASN A C 1
ATOM 642 O O . ASN A 1 83 ? -2.317 -16.001 -11.818 1.00 93.25 83 ASN A O 1
ATOM 646 N N . ILE A 1 84 ? -2.939 -13.957 -11.147 1.00 90.12 84 ILE A N 1
ATOM 647 C CA . ILE A 1 84 ? -3.253 -13.466 -12.502 1.00 90.12 84 ILE A CA 1
ATOM 648 C C . ILE A 1 84 ? -2.000 -13.488 -13.387 1.00 90.12 84 ILE A C 1
ATOM 650 O O . ILE A 1 84 ? -2.052 -13.951 -14.526 1.00 90.12 84 ILE A O 1
ATOM 654 N N . GLN A 1 85 ? -0.860 -13.028 -12.867 1.00 87.44 85 GLN A N 1
ATOM 655 C CA . GLN A 1 85 ? 0.410 -13.037 -13.594 1.00 87.44 85 GLN A CA 1
ATOM 656 C C . GLN A 1 85 ? 0.910 -14.459 -13.872 1.00 87.44 85 GLN A C 1
ATOM 658 O O . GLN A 1 85 ? 1.467 -14.703 -14.941 1.00 87.44 85 GLN A O 1
ATOM 663 N N . LEU A 1 86 ? 0.702 -15.396 -12.943 1.00 87.62 86 LEU A N 1
ATOM 664 C CA . LEU A 1 86 ? 1.034 -16.808 -13.125 1.00 87.62 86 LEU A CA 1
ATOM 665 C C . LEU A 1 86 ? 0.179 -17.425 -14.230 1.00 87.62 86 LEU A C 1
ATOM 667 O O . LEU A 1 86 ? 0.730 -18.024 -15.149 1.00 87.62 86 LEU A O 1
ATOM 671 N N . ILE A 1 87 ? -1.142 -17.228 -14.190 1.00 87.19 87 ILE A N 1
ATOM 672 C CA . ILE A 1 87 ? -2.059 -17.716 -15.230 1.00 87.19 87 ILE A CA 1
ATOM 673 C C . ILE A 1 87 ? -1.711 -17.093 -16.584 1.00 87.19 87 ILE A C 1
ATOM 675 O O . ILE A 1 87 ? -1.735 -17.782 -17.598 1.00 87.19 87 ILE A O 1
ATOM 679 N N . GLY A 1 88 ? -1.300 -15.822 -16.606 1.00 81.88 88 GLY A N 1
ATOM 680 C CA . GLY A 1 88 ? -0.843 -15.158 -17.826 1.00 81.88 88 GLY A CA 1
ATOM 681 C C . GLY A 1 88 ? 0.390 -15.789 -18.470 1.00 81.88 88 GLY A C 1
ATOM 682 O O . GLY A 1 88 ? 0.582 -15.632 -19.674 1.00 81.88 88 GLY A O 1
ATOM 683 N N . ARG A 1 89 ? 1.184 -16.549 -17.707 1.00 80.31 89 ARG A N 1
ATOM 684 C CA . ARG A 1 89 ? 2.328 -17.317 -18.218 1.00 80.31 89 ARG A CA 1
ATOM 685 C C . ARG A 1 89 ? 1.960 -18.721 -18.697 1.00 80.31 89 ARG A C 1
ATOM 687 O O . ARG A 1 89 ? 2.788 -19.384 -19.320 1.00 80.31 89 ARG A O 1
ATOM 694 N N . ILE A 1 90 ? 0.748 -19.194 -18.417 1.00 82.69 90 ILE A N 1
ATOM 695 C CA . ILE A 1 90 ? 0.279 -20.495 -18.894 1.00 82.69 90 ILE A CA 1
ATOM 696 C C . ILE A 1 90 ? -0.042 -20.373 -20.388 1.00 82.69 90 ILE A C 1
ATOM 698 O O . ILE A 1 90 ? -0.768 -19.476 -20.810 1.00 82.69 90 ILE A O 1
ATOM 702 N N . GLY A 1 91 ? 0.507 -21.282 -21.197 1.00 74.38 91 GLY A N 1
ATOM 703 C CA . GLY A 1 91 ? 0.294 -21.296 -22.648 1.00 74.38 91 GLY A CA 1
ATOM 704 C C . GLY A 1 91 ? 1.279 -20.446 -23.457 1.00 74.38 91 GLY A C 1
ATOM 705 O O . GLY A 1 91 ? 1.063 -20.256 -24.650 1.00 74.38 91 GLY A O 1
ATOM 706 N N . LEU A 1 92 ? 2.367 -19.960 -22.847 1.00 77.50 92 LEU A N 1
ATOM 707 C CA . LEU A 1 92 ? 3.468 -19.342 -23.589 1.00 77.50 92 LEU A CA 1
ATOM 708 C C . LEU A 1 92 ? 4.243 -20.418 -24.363 1.00 77.50 92 LEU A C 1
ATOM 710 O O . LEU A 1 92 ? 4.796 -21.342 -23.766 1.00 77.50 92 LEU A O 1
ATOM 714 N N . SER A 1 93 ? 4.310 -20.292 -25.689 1.00 66.00 93 SER A N 1
ATOM 715 C CA . SER A 1 93 ? 5.194 -21.115 -26.520 1.00 66.00 93 SER A CA 1
ATOM 716 C C . SER A 1 93 ? 6.533 -20.397 -26.730 1.00 66.00 93 SER A C 1
ATOM 718 O O . SER A 1 93 ? 6.518 -19.205 -27.042 1.00 66.00 93 SER A O 1
ATOM 720 N N . PRO A 1 94 ? 7.689 -21.068 -26.609 1.00 67.88 94 PRO A N 1
ATOM 721 C CA . PRO A 1 94 ? 8.972 -20.451 -26.934 1.00 67.88 94 PRO A CA 1
ATOM 722 C C . PRO A 1 94 ? 9.066 -20.206 -28.450 1.00 67.88 94 PRO A C 1
ATOM 724 O O . PRO A 1 94 ? 8.937 -21.146 -29.234 1.00 67.88 94 PRO A O 1
ATOM 727 N N . THR A 1 95 ? 9.274 -18.957 -28.870 1.00 66.12 95 THR A N 1
ATOM 728 C CA . THR A 1 95 ? 9.561 -18.578 -30.262 1.00 66.12 95 THR A CA 1
ATOM 729 C C . THR A 1 95 ? 11.024 -18.132 -30.413 1.00 66.12 95 THR A C 1
ATOM 731 O O . THR A 1 95 ? 11.635 -17.676 -29.449 1.00 66.12 95 THR A O 1
ATOM 734 N N . PRO A 1 96 ? 11.628 -18.243 -31.613 1.00 60.19 96 PRO A N 1
ATOM 735 C CA . PRO A 1 96 ? 13.032 -17.872 -31.837 1.00 60.19 96 PRO A CA 1
ATOM 736 C C . PRO A 1 96 ? 13.369 -16.401 -31.528 1.00 60.19 96 PRO A C 1
ATOM 738 O O . PRO A 1 96 ? 14.529 -16.083 -31.287 1.00 60.19 96 PRO A O 1
ATOM 741 N N . GLU A 1 97 ? 12.365 -15.517 -31.505 1.00 60.66 97 GLU A N 1
ATOM 742 C CA . GLU A 1 97 ? 12.512 -14.090 -31.185 1.00 60.66 97 GLU A CA 1
ATOM 743 C C . GLU A 1 97 ? 12.040 -13.727 -29.756 1.00 60.66 97 GLU A C 1
ATOM 745 O O . GLU A 1 97 ? 12.265 -12.600 -29.316 1.00 60.66 97 GLU A O 1
ATOM 750 N N . GLY A 1 98 ? 11.445 -14.653 -28.983 1.00 63.00 98 GLY A N 1
ATOM 751 C CA . GLY A 1 98 ? 10.922 -14.361 -27.638 1.00 63.00 98 GLY A CA 1
ATOM 752 C C . GLY A 1 98 ? 9.983 -15.418 -27.037 1.00 63.00 98 GLY A C 1
ATOM 753 O O . GLY A 1 98 ? 9.968 -16.579 -27.433 1.00 63.00 98 GLY A O 1
ATOM 754 N N . LEU A 1 99 ? 9.191 -15.026 -26.034 1.00 63.78 99 LEU A N 1
ATOM 755 C CA . LEU A 1 99 ? 8.043 -15.810 -25.566 1.00 63.78 99 LEU A CA 1
ATOM 756 C C . LEU A 1 99 ? 6.821 -15.369 -26.375 1.00 63.78 99 LEU A C 1
ATOM 758 O O . LEU A 1 99 ? 6.489 -14.184 -26.415 1.00 63.78 99 LEU A O 1
ATOM 762 N N . ASN A 1 100 ? 6.142 -16.309 -27.026 1.00 64.62 100 ASN A N 1
ATOM 763 C CA . ASN A 1 100 ? 4.951 -15.993 -27.805 1.00 64.62 100 ASN A CA 1
ATOM 764 C C . ASN A 1 100 ? 3.813 -15.511 -26.894 1.00 64.62 100 ASN A C 1
ATOM 766 O O . ASN A 1 100 ? 3.788 -15.801 -25.699 1.00 64.62 100 ASN A O 1
ATOM 770 N N . CYS A 1 101 ? 2.856 -14.789 -27.465 1.00 71.81 101 CYS A N 1
ATOM 771 C CA . CYS A 1 101 ? 1.714 -14.257 -26.732 1.00 71.81 101 CYS A CA 1
ATOM 772 C C . CYS A 1 101 ? 0.845 -15.372 -26.133 1.00 71.81 101 CYS A C 1
ATOM 774 O O . CYS A 1 101 ? 0.351 -16.237 -26.854 1.00 71.81 101 CYS A O 1
ATOM 776 N N . GLY A 1 102 ? 0.640 -15.332 -24.817 1.00 71.62 102 GLY A N 1
ATOM 777 C CA . GLY A 1 102 ? -0.374 -16.134 -24.139 1.00 71.62 102 GLY A CA 1
ATOM 778 C C . GLY A 1 102 ? -1.747 -15.464 -24.209 1.00 71.62 102 GLY A C 1
ATOM 779 O O . GLY A 1 102 ? -1.899 -14.362 -24.737 1.00 71.62 102 GLY A O 1
ATOM 780 N N . PHE A 1 103 ? -2.754 -16.097 -23.603 1.00 74.31 103 PHE A N 1
ATOM 781 C CA . PHE A 1 103 ? -4.123 -15.565 -23.564 1.00 74.31 103 PHE A CA 1
ATOM 782 C C . PHE A 1 103 ? -4.229 -14.201 -22.851 1.00 74.31 103 PHE A C 1
ATOM 784 O O . PHE A 1 103 ? -5.036 -13.365 -23.248 1.00 74.31 103 PHE A O 1
ATOM 791 N N . LEU A 1 104 ? -3.406 -13.947 -21.821 1.00 77.94 104 LEU A N 1
ATOM 792 C CA . LEU A 1 104 ? -3.449 -12.693 -21.049 1.00 77.94 104 LEU A CA 1
ATOM 793 C C . LEU A 1 104 ? -2.318 -11.698 -21.370 1.00 77.94 104 LEU A C 1
ATOM 795 O O . LEU A 1 104 ? -2.354 -10.569 -20.867 1.00 77.94 104 LEU A O 1
ATOM 799 N N . GLY A 1 105 ? -1.328 -12.063 -22.190 1.00 79.38 105 GLY A N 1
ATOM 800 C CA . GLY A 1 105 ? -0.269 -11.135 -22.589 1.00 79.38 105 GLY A CA 1
ATOM 801 C C . GLY A 1 105 ? 0.960 -11.767 -23.233 1.00 79.38 105 GLY A C 1
ATOM 802 O O . GLY A 1 105 ? 1.163 -12.980 -23.187 1.00 79.38 105 GLY A O 1
ATOM 803 N N . CYS A 1 106 ? 1.781 -10.911 -23.838 1.00 79.50 106 CYS A N 1
ATOM 804 C CA . CYS A 1 106 ? 3.049 -11.281 -24.460 1.00 79.50 106 CYS A CA 1
ATOM 805 C C . CYS A 1 106 ? 4.209 -10.901 -23.538 1.00 79.50 106 CYS A C 1
ATOM 807 O O . CYS A 1 106 ? 4.162 -9.864 -22.867 1.00 79.50 106 CYS A O 1
ATOM 809 N N . TYR A 1 107 ? 5.255 -11.725 -23.524 1.00 80.06 107 TYR A N 1
ATOM 810 C CA . TYR A 1 107 ? 6.421 -11.537 -22.667 1.00 80.06 107 TYR A CA 1
ATOM 811 C C . TYR A 1 107 ? 7.693 -11.427 -23.505 1.00 80.06 107 TYR A C 1
ATOM 813 O O . TYR A 1 107 ? 7.847 -12.098 -24.520 1.00 80.06 107 TYR A O 1
ATOM 821 N N . ASP A 1 108 ? 8.615 -10.584 -23.058 1.00 75.94 108 ASP A N 1
ATOM 822 C CA . ASP A 1 108 ? 9.936 -10.450 -23.666 1.00 75.94 108 ASP A CA 1
ATOM 823 C C . ASP A 1 108 ? 10.870 -11.599 -23.240 1.00 75.94 108 ASP A C 1
ATOM 825 O O . ASP A 1 108 ? 10.590 -12.316 -22.275 1.00 75.94 108 ASP A O 1
ATOM 829 N N . GLN A 1 109 ? 12.036 -11.714 -23.876 1.00 69.69 109 GLN A N 1
ATOM 830 C CA . GLN A 1 109 ? 13.123 -12.641 -23.523 1.00 69.69 109 GLN A CA 1
ATOM 831 C C . GLN A 1 109 ? 13.573 -12.507 -22.056 1.00 69.69 109 GLN A C 1
ATOM 833 O O . GLN A 1 109 ? 14.037 -13.466 -21.445 1.00 69.69 109 GLN A O 1
ATOM 838 N N . ALA A 1 110 ? 13.380 -11.327 -21.458 1.00 71.00 110 ALA A N 1
ATOM 839 C CA . ALA A 1 110 ? 13.641 -11.058 -20.044 1.00 71.00 110 ALA A CA 1
ATOM 840 C C . ALA A 1 110 ? 12.489 -11.465 -19.095 1.00 71.00 110 ALA A C 1
ATOM 842 O O . ALA A 1 110 ? 12.544 -11.166 -17.901 1.00 71.00 110 ALA A O 1
ATOM 843 N N . GLY A 1 111 ? 11.417 -12.085 -19.604 1.00 72.44 111 GLY A N 1
ATOM 844 C CA . GLY A 1 111 ? 10.245 -12.503 -18.827 1.00 72.44 111 GLY A CA 1
ATOM 845 C C . GLY A 1 111 ? 9.359 -11.349 -18.339 1.00 72.44 111 GLY A C 1
ATOM 846 O O . GLY A 1 111 ? 8.554 -11.532 -17.421 1.00 72.44 111 GLY A O 1
ATOM 847 N N . ARG A 1 112 ? 9.510 -10.156 -18.930 1.00 78.06 112 ARG A N 1
ATOM 848 C CA . ARG A 1 112 ? 8.705 -8.960 -18.631 1.00 78.06 112 ARG A CA 1
ATOM 849 C C . ARG A 1 112 ? 7.504 -8.886 -19.573 1.00 78.06 112 ARG A C 1
ATOM 851 O O . ARG A 1 112 ? 7.679 -9.172 -20.755 1.00 78.06 112 ARG A O 1
ATOM 858 N N . PRO A 1 113 ? 6.312 -8.499 -19.098 1.00 80.62 113 PRO A N 1
ATOM 859 C CA . PRO A 1 113 ? 5.166 -8.317 -19.977 1.00 80.62 113 PRO A CA 1
ATOM 860 C C . PRO A 1 113 ? 5.403 -7.118 -20.908 1.00 80.62 113 PRO A C 1
ATOM 862 O O . PRO A 1 113 ? 5.859 -6.067 -20.460 1.00 80.62 113 PRO A O 1
ATOM 865 N N . VAL A 1 114 ? 5.106 -7.274 -22.198 1.00 81.00 114 VAL A N 1
ATOM 866 C CA . VAL A 1 114 ? 5.264 -6.231 -23.235 1.00 81.00 114 VAL A CA 1
ATOM 867 C C . VAL A 1 114 ? 3.908 -5.713 -23.707 1.00 81.00 114 VAL A C 1
ATOM 869 O O . VAL A 1 114 ? 3.778 -4.540 -24.051 1.00 81.00 114 VAL A O 1
ATOM 872 N N . SER A 1 115 ? 2.894 -6.580 -23.716 1.00 78.12 115 SER A N 1
ATOM 873 C CA . SER A 1 115 ? 1.531 -6.259 -24.142 1.00 78.12 115 SER A CA 1
ATOM 874 C C . SER A 1 115 ? 0.506 -7.197 -23.490 1.00 78.12 115 SER A C 1
ATOM 876 O O . SER A 1 115 ? 0.858 -8.243 -22.939 1.00 78.12 115 SER A O 1
ATOM 878 N N . GLY A 1 116 ? -0.772 -6.813 -23.536 1.00 83.94 116 GLY A N 1
ATOM 879 C CA . GLY A 1 116 ? -1.894 -7.565 -22.962 1.00 83.94 116 GLY A CA 1
ATOM 880 C C . GLY A 1 116 ? -2.343 -7.071 -21.585 1.00 83.94 116 GLY A C 1
ATOM 881 O O . GLY A 1 116 ? -1.861 -6.062 -21.075 1.00 83.94 116 GLY A O 1
ATOM 882 N N . LEU A 1 117 ? -3.281 -7.795 -20.972 1.00 83.81 117 LEU A N 1
ATOM 883 C CA . LEU A 1 117 ? -3.844 -7.454 -19.661 1.00 83.81 117 LEU A CA 1
ATOM 884 C C . LEU A 1 117 ? -2.765 -7.457 -18.568 1.00 83.81 117 LEU A C 1
ATOM 886 O O . LEU A 1 117 ? -2.739 -6.574 -17.714 1.00 83.81 117 LEU A O 1
ATOM 890 N N . VAL A 1 118 ? -1.828 -8.408 -18.632 1.00 85.38 118 VAL A N 1
ATOM 891 C CA . VAL A 1 118 ? -0.724 -8.504 -17.663 1.00 85.38 118 VAL A CA 1
ATOM 892 C C . VAL A 1 118 ? 0.179 -7.271 -17.704 1.00 85.38 118 VAL A C 1
ATOM 894 O O . VAL A 1 118 ? 0.664 -6.849 -16.659 1.00 85.38 118 VAL A O 1
ATOM 897 N N . PHE A 1 119 ? 0.377 -6.658 -18.876 1.00 85.69 119 PHE A N 1
ATOM 898 C CA . PHE A 1 119 ? 1.169 -5.432 -18.996 1.00 85.69 119 PHE A CA 1
ATOM 899 C C . PHE A 1 119 ? 0.543 -4.281 -18.198 1.00 85.69 119 PHE A C 1
ATOM 901 O O . PHE A 1 119 ? 1.236 -3.619 -17.427 1.00 85.69 119 PHE A O 1
ATOM 908 N N . PHE A 1 120 ? -0.777 -4.108 -18.295 1.00 88.00 120 PHE A N 1
ATOM 909 C CA . PHE A 1 120 ? -1.512 -3.078 -17.551 1.00 88.00 120 PHE A CA 1
ATOM 910 C C . PHE A 1 120 ? -1.583 -3.333 -16.040 1.00 88.00 120 PHE A C 1
ATOM 912 O O . PHE A 1 120 ? -1.746 -2.391 -15.266 1.00 88.00 120 PHE A O 1
ATOM 919 N N . LEU A 1 121 ? -1.469 -4.593 -15.620 1.00 88.06 121 LEU A N 1
ATOM 920 C CA . LEU A 1 121 ? -1.474 -5.001 -14.214 1.00 88.06 121 LEU A CA 1
ATOM 921 C C . LEU A 1 121 ? -0.064 -5.157 -13.627 1.00 88.06 121 LEU A C 1
ATOM 923 O O . LEU A 1 121 ? 0.082 -5.546 -12.472 1.00 88.06 121 LEU A O 1
ATOM 927 N N . SER A 1 122 ? 0.984 -4.885 -14.398 1.00 86.12 122 SER A N 1
ATOM 928 C CA . SER A 1 122 ? 2.362 -4.954 -13.914 1.00 86.12 122 SER A CA 1
ATOM 929 C C . SER A 1 122 ? 2.870 -3.576 -13.505 1.00 86.12 122 SER A C 1
ATOM 931 O O . SER A 1 122 ? 2.578 -2.580 -14.167 1.00 86.12 122 SER A O 1
ATOM 933 N N . SER A 1 123 ? 3.646 -3.512 -12.422 1.00 86.62 123 SER A N 1
ATOM 934 C CA . SER A 1 123 ? 4.279 -2.268 -11.996 1.00 86.62 123 SER A CA 1
ATOM 935 C C . SER A 1 123 ? 5.430 -1.903 -12.949 1.00 86.62 123 SER A C 1
ATOM 937 O O . SER A 1 123 ? 6.364 -2.694 -13.137 1.00 86.62 123 SER A O 1
ATOM 939 N N . PRO A 1 124 ? 5.410 -0.712 -13.574 1.00 83.69 124 PRO A N 1
ATOM 940 C CA . PRO A 1 124 ? 6.496 -0.286 -14.437 1.00 83.69 124 PRO A CA 1
ATOM 941 C C . PRO A 1 124 ? 7.670 0.218 -13.583 1.00 83.69 124 PRO A C 1
ATOM 943 O O . PRO A 1 124 ? 7.612 1.279 -12.970 1.00 83.69 124 PRO A O 1
ATOM 946 N N . THR A 1 125 ? 8.762 -0.546 -13.552 1.00 78.69 125 THR A N 1
ATOM 947 C CA . THR A 1 125 ? 9.979 -0.245 -12.766 1.00 78.69 125 THR A CA 1
ATOM 948 C C . THR A 1 125 ? 11.064 0.461 -13.586 1.00 78.69 125 THR A C 1
ATOM 950 O O . THR A 1 125 ? 12.260 0.289 -13.351 1.00 78.69 125 THR A O 1
ATOM 953 N N . VAL A 1 126 ? 10.655 1.252 -14.577 1.00 83.44 126 VAL A N 1
ATOM 954 C CA . VAL A 1 126 ? 11.571 2.015 -15.433 1.00 83.44 126 VAL A CA 1
ATOM 955 C C . VAL A 1 126 ? 12.126 3.240 -14.701 1.00 83.44 126 VAL A C 1
ATOM 957 O O . VAL A 1 126 ? 11.460 3.810 -13.832 1.00 83.44 126 VAL A O 1
ATOM 960 N N . LEU A 1 127 ? 13.352 3.643 -15.043 1.00 81.50 127 LEU A N 1
ATOM 961 C CA . LEU A 1 127 ? 14.079 4.711 -14.346 1.00 81.50 127 LEU A CA 1
ATOM 962 C C . LEU A 1 127 ? 13.314 6.043 -14.386 1.00 81.50 127 LEU A C 1
ATOM 964 O O . LEU A 1 127 ? 13.303 6.784 -13.405 1.00 81.50 127 LEU A O 1
ATOM 968 N N . GLU A 1 128 ? 12.637 6.322 -15.498 1.00 81.69 128 GLU A N 1
ATOM 969 C CA . GLU A 1 128 ? 11.852 7.535 -15.716 1.00 81.69 128 GLU A CA 1
ATOM 970 C C . GLU A 1 128 ? 10.725 7.672 -14.679 1.00 81.69 128 GLU A C 1
ATOM 972 O O . GLU A 1 128 ? 10.536 8.735 -14.088 1.00 81.69 128 GLU A O 1
ATOM 977 N N . ILE A 1 129 ? 10.014 6.576 -14.400 1.00 82.31 129 ILE A N 1
ATOM 978 C CA . ILE A 1 129 ? 8.919 6.550 -13.420 1.00 82.31 129 ILE A CA 1
ATOM 979 C C . ILE A 1 129 ? 9.459 6.557 -11.994 1.00 82.31 129 ILE A C 1
ATOM 981 O O . ILE A 1 129 ? 8.893 7.232 -11.135 1.00 82.31 129 ILE A O 1
ATOM 985 N N . GLN A 1 130 ? 10.570 5.862 -11.739 1.00 85.75 130 GLN A N 1
ATOM 986 C CA . GLN A 1 130 ? 11.204 5.847 -10.420 1.00 85.75 130 GLN A CA 1
ATOM 987 C C . GLN A 1 130 ? 11.624 7.248 -9.983 1.00 85.75 130 GLN A C 1
ATOM 989 O O . GLN A 1 130 ? 11.323 7.655 -8.863 1.00 85.75 130 GLN A O 1
ATOM 994 N N . VAL A 1 131 ? 12.276 8.010 -10.866 1.00 82.44 131 VAL A N 1
ATOM 995 C CA . VAL A 1 131 ? 12.698 9.388 -10.573 1.00 82.44 131 VAL A CA 1
ATOM 996 C C . VAL A 1 131 ? 11.488 10.289 -10.329 1.00 82.44 131 VAL A C 1
ATOM 998 O O . VAL A 1 131 ? 11.490 11.064 -9.370 1.00 82.44 131 VAL A O 1
ATOM 1001 N N . LEU A 1 132 ? 10.424 10.135 -11.124 1.00 82.38 132 LEU A N 1
ATOM 1002 C CA . LEU A 1 132 ? 9.180 10.871 -10.917 1.00 82.38 132 LEU A CA 1
ATOM 1003 C C . LEU A 1 132 ? 8.556 10.562 -9.555 1.00 82.38 132 LEU A C 1
ATOM 1005 O O . LEU A 1 132 ? 8.281 11.478 -8.781 1.00 82.38 132 LEU A O 1
ATOM 1009 N N . MET A 1 133 ? 8.411 9.291 -9.200 1.00 83.38 133 MET A N 1
ATOM 1010 C CA . MET A 1 133 ? 7.800 8.901 -7.929 1.00 83.38 133 MET A CA 1
ATOM 1011 C C . MET A 1 133 ? 8.666 9.263 -6.725 1.00 83.38 133 MET A C 1
ATOM 1013 O O . MET A 1 133 ? 8.139 9.699 -5.702 1.00 83.38 133 MET A O 1
ATOM 1017 N N . LEU A 1 134 ? 9.990 9.173 -6.849 1.00 84.00 134 LEU A N 1
ATOM 1018 C CA . LEU A 1 134 ? 10.914 9.612 -5.805 1.00 84.00 134 LEU A CA 1
ATOM 1019 C C . LEU A 1 134 ? 10.855 11.116 -5.574 1.00 84.00 134 LEU A C 1
ATOM 1021 O O . LEU A 1 134 ? 10.872 11.548 -4.423 1.00 84.00 134 LEU A O 1
ATOM 1025 N N . SER A 1 135 ? 10.744 11.915 -6.636 1.00 81.81 135 SER A N 1
ATOM 1026 C CA . SER A 1 135 ? 10.573 13.361 -6.493 1.00 81.81 135 SER A CA 1
ATOM 1027 C C . SER A 1 135 ? 9.243 13.697 -5.811 1.00 81.81 135 SER A C 1
ATOM 1029 O O . SER A 1 135 ? 9.233 14.437 -4.829 1.00 81.81 135 SER A O 1
ATOM 1031 N N . ILE A 1 136 ? 8.136 13.071 -6.225 1.00 82.81 136 ILE A N 1
ATOM 1032 C CA . ILE A 1 136 ? 6.827 13.235 -5.578 1.00 82.81 136 ILE A CA 1
ATOM 1033 C C . ILE A 1 136 ? 6.907 12.841 -4.098 1.00 82.81 136 ILE A C 1
ATOM 1035 O O . ILE A 1 136 ? 6.454 13.595 -3.240 1.00 82.81 136 ILE A O 1
ATOM 1039 N N . GLY A 1 137 ? 7.534 11.705 -3.780 1.00 80.44 137 GLY A N 1
ATOM 1040 C CA . GLY A 1 137 ? 7.736 11.240 -2.406 1.00 80.44 137 GLY A CA 1
ATOM 1041 C C . GLY A 1 137 ? 8.570 12.203 -1.565 1.00 80.44 137 GLY A C 1
ATOM 1042 O O . GLY A 1 137 ? 8.192 12.530 -0.441 1.00 80.44 137 GLY A O 1
ATOM 1043 N N . PHE A 1 138 ? 9.669 12.716 -2.118 1.00 80.69 138 PHE A N 1
ATOM 1044 C CA . PHE A 1 138 ? 10.525 13.692 -1.448 1.00 80.69 138 PHE A CA 1
ATOM 1045 C C . PHE A 1 138 ? 9.757 14.972 -1.103 1.00 80.69 138 PHE A C 1
ATOM 1047 O O . PHE A 1 138 ? 9.794 15.431 0.040 1.00 80.69 138 PHE A O 1
ATOM 1054 N N . PHE A 1 139 ? 9.000 15.522 -2.054 1.00 79.94 139 PHE A N 1
ATOM 1055 C CA . PHE A 1 139 ? 8.207 16.727 -1.817 1.00 79.94 139 PHE A CA 1
ATOM 1056 C C . PHE A 1 139 ? 6.970 16.481 -0.943 1.00 79.94 139 PHE A C 1
ATOM 1058 O O . PHE A 1 139 ? 6.551 17.388 -0.223 1.00 79.94 139 PHE A O 1
ATOM 1065 N N . LEU A 1 140 ? 6.404 15.273 -0.933 1.00 78.44 140 LEU A N 1
ATOM 1066 C CA . LEU A 1 140 ? 5.383 14.876 0.041 1.00 78.44 140 LEU A CA 1
ATOM 1067 C C . LEU A 1 140 ? 5.935 14.920 1.467 1.00 78.44 140 LEU A C 1
ATOM 1069 O O . LEU A 1 140 ? 5.345 15.568 2.332 1.00 78.44 140 LEU A O 1
ATOM 1073 N N . ILE A 1 141 ? 7.094 14.297 1.699 1.00 78.75 141 ILE A N 1
ATOM 1074 C CA . ILE A 1 141 ? 7.765 14.292 3.007 1.00 78.75 141 ILE A CA 1
ATOM 1075 C C . ILE A 1 141 ? 8.114 15.724 3.428 1.00 78.75 141 ILE A C 1
ATOM 1077 O O . ILE A 1 141 ? 7.843 16.126 4.560 1.00 78.75 141 ILE A O 1
ATOM 1081 N N . LEU A 1 142 ? 8.680 16.514 2.515 1.00 77.06 142 LEU A N 1
ATOM 1082 C CA . LEU A 1 142 ? 9.117 17.880 2.792 1.00 77.06 142 LEU A CA 1
ATOM 1083 C C . LEU A 1 142 ? 7.931 18.818 3.055 1.00 77.06 142 LEU A C 1
ATOM 1085 O O . LEU A 1 142 ? 7.952 19.581 4.018 1.00 77.06 142 LEU A O 1
ATOM 1089 N N . GLY A 1 143 ? 6.859 18.715 2.266 1.00 71.19 143 GLY A N 1
ATOM 1090 C CA . GLY A 1 143 ? 5.618 19.455 2.501 1.00 71.19 143 GLY A CA 1
ATOM 1091 C C . GLY A 1 143 ? 4.968 19.094 3.830 1.00 71.19 143 GLY A C 1
ATOM 1092 O O . GLY A 1 143 ? 4.488 19.974 4.545 1.00 71.19 143 GLY A O 1
ATOM 1093 N N . PHE A 1 144 ? 5.022 17.819 4.213 1.00 69.94 144 PHE A N 1
ATOM 1094 C CA . PHE A 1 144 ? 4.523 17.368 5.503 1.00 69.94 144 PHE A CA 1
ATOM 1095 C C . PHE A 1 144 ? 5.377 17.882 6.682 1.00 69.94 144 PHE A C 1
ATOM 1097 O O . PHE A 1 144 ? 4.835 18.390 7.668 1.00 69.94 144 PHE A O 1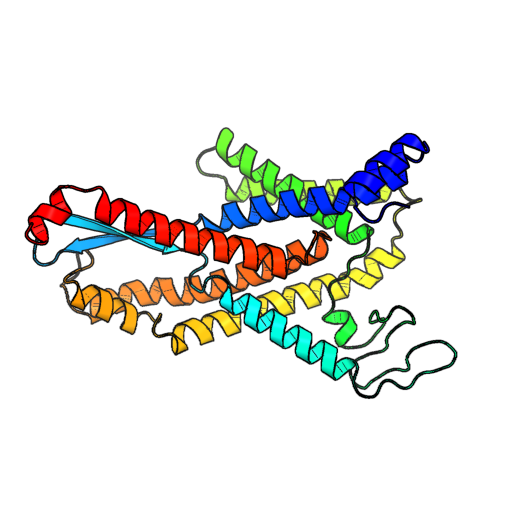
ATOM 1104 N N . LEU A 1 145 ? 6.710 17.840 6.573 1.00 72.44 145 LEU A N 1
ATOM 1105 C CA . LEU A 1 145 ? 7.633 18.404 7.571 1.00 72.44 145 LEU A CA 1
ATOM 1106 C C . LEU A 1 145 ? 7.430 19.915 7.748 1.00 72.44 145 LEU A C 1
ATOM 1108 O O . LEU A 1 145 ? 7.303 20.397 8.876 1.00 72.44 145 LEU A O 1
ATOM 1112 N N . ILE A 1 146 ? 7.327 20.654 6.641 1.00 69.44 146 ILE A N 1
ATOM 1113 C CA . ILE A 1 146 ? 7.054 22.098 6.642 1.00 69.44 146 ILE A CA 1
ATOM 1114 C C . ILE A 1 146 ? 5.689 22.385 7.264 1.00 69.44 146 ILE A C 1
ATOM 1116 O O . ILE A 1 146 ? 5.561 23.293 8.086 1.00 69.44 146 ILE A O 1
ATOM 1120 N N . SER A 1 147 ? 4.673 21.588 6.929 1.00 63.12 147 SER A N 1
ATOM 1121 C CA . SER A 1 147 ? 3.345 21.721 7.520 1.00 63.12 147 SER A CA 1
ATOM 1122 C C . SER A 1 147 ? 3.365 21.568 9.040 1.00 63.12 147 SER A C 1
ATOM 1124 O O . SER A 1 147 ? 2.582 22.241 9.713 1.00 63.12 147 SER A O 1
ATOM 1126 N N . ARG A 1 148 ? 4.199 20.680 9.585 1.00 63.44 148 ARG A N 1
ATOM 1127 C CA . ARG A 1 148 ? 4.302 20.476 11.034 1.00 63.44 148 ARG A CA 1
ATOM 1128 C C . ARG A 1 148 ? 5.015 21.639 11.731 1.00 63.44 148 ARG A C 1
ATOM 1130 O O . ARG A 1 148 ? 4.704 21.909 12.888 1.00 63.44 148 ARG A O 1
ATOM 1137 N N . TYR A 1 149 ? 5.935 22.317 11.040 1.00 63.88 149 TYR A N 1
ATOM 1138 C CA . TYR A 1 149 ? 6.774 23.373 11.617 1.00 63.88 149 TYR A CA 1
ATOM 1139 C C . TYR A 1 149 ? 6.189 24.789 11.471 1.00 63.88 149 TYR A C 1
ATOM 1141 O O . TYR A 1 149 ? 6.356 25.596 12.380 1.00 63.88 149 TYR A O 1
ATOM 1149 N N . LEU A 1 150 ? 5.491 25.106 10.368 1.00 56.81 150 LEU A N 1
ATOM 1150 C CA . LEU A 1 150 ? 5.088 26.492 10.071 1.00 56.81 150 LEU A CA 1
ATOM 1151 C C . LEU A 1 150 ? 3.615 26.854 10.353 1.00 56.81 150 LEU A C 1
ATOM 1153 O O . LEU A 1 150 ? 3.370 27.998 10.724 1.00 56.81 150 LEU A O 1
ATOM 1157 N N . ILE A 1 151 ? 2.615 25.971 10.170 1.00 53.22 151 ILE A N 1
ATOM 1158 C CA . ILE A 1 151 ? 1.188 26.375 10.268 1.00 53.22 151 ILE A CA 1
ATOM 1159 C C . ILE A 1 151 ? 0.307 25.256 10.854 1.00 53.22 151 ILE A C 1
ATOM 1161 O O . ILE A 1 151 ? -0.127 24.346 10.143 1.00 53.22 151 ILE A O 1
ATOM 1165 N N . LYS A 1 152 ? -0.053 25.365 12.143 1.00 53.78 152 LYS A N 1
ATOM 1166 C CA . LYS A 1 152 ? -1.127 24.555 12.752 1.00 53.78 152 LYS A CA 1
ATOM 1167 C C . LYS A 1 152 ? -2.463 24.895 12.071 1.00 53.78 152 LYS A C 1
ATOM 1169 O O . LYS A 1 152 ? -3.007 25.970 12.292 1.00 53.78 152 LYS A O 1
ATOM 1174 N N . GLY A 1 153 ? -2.984 23.987 11.240 1.00 57.69 153 GLY A N 1
ATOM 1175 C CA . GLY A 1 153 ? -4.364 24.042 10.726 1.00 57.69 153 GLY A CA 1
ATOM 1176 C C . GLY A 1 153 ? -4.546 24.016 9.201 1.00 57.69 153 GLY A C 1
ATOM 1177 O O . GLY A 1 153 ? -5.653 23.741 8.753 1.00 57.69 153 GLY A O 1
ATOM 1178 N N . LYS A 1 154 ? -3.498 24.230 8.386 1.00 62.22 154 LYS A N 1
ATOM 1179 C CA . LYS A 1 154 ? -3.570 24.153 6.900 1.00 62.22 154 LYS A CA 1
ATOM 1180 C C . LYS A 1 154 ? -2.716 23.030 6.297 1.00 62.22 154 LYS A C 1
ATOM 1182 O O . LYS A 1 154 ? -2.239 23.140 5.169 1.00 62.22 154 LYS A O 1
ATOM 1187 N N . SER A 1 155 ? -2.524 21.943 7.040 1.00 59.44 155 SER A N 1
ATOM 1188 C CA . SER A 1 155 ? -1.594 20.872 6.665 1.00 59.44 155 SER A CA 1
ATOM 1189 C C . SER A 1 155 ? -1.905 20.206 5.331 1.00 59.44 155 SER A C 1
ATOM 1191 O O . SER A 1 155 ? -1.010 19.951 4.527 1.00 59.44 155 SER A O 1
ATOM 1193 N N . LEU A 1 156 ? -3.192 20.006 5.062 1.00 61.09 156 LEU A N 1
ATOM 1194 C CA . LEU A 1 156 ? -3.673 19.371 3.841 1.00 61.09 156 LEU A CA 1
ATOM 1195 C C . LEU A 1 156 ? -3.380 20.230 2.597 1.00 61.09 156 LEU A C 1
ATOM 1197 O O . LEU A 1 156 ? -2.934 19.716 1.576 1.00 61.09 156 LEU A O 1
ATOM 1201 N N . LEU A 1 157 ? -3.539 21.552 2.704 1.00 63.12 157 LEU A N 1
ATOM 1202 C CA . LEU A 1 157 ? -3.321 22.482 1.590 1.00 63.12 157 LEU A CA 1
ATOM 1203 C C . LEU A 1 157 ? -1.828 22.630 1.248 1.00 63.12 157 LEU A C 1
ATOM 1205 O O . LEU A 1 157 ? -1.457 22.727 0.081 1.00 63.12 157 LEU A O 1
ATOM 1209 N N . ILE A 1 158 ? -0.966 22.591 2.268 1.00 66.81 158 ILE A N 1
ATOM 1210 C CA . ILE A 1 158 ? 0.495 22.620 2.104 1.00 66.81 158 ILE A CA 1
ATOM 1211 C C . ILE A 1 158 ? 0.990 21.321 1.455 1.00 66.81 158 ILE A C 1
ATOM 1213 O O . ILE A 1 158 ? 1.843 21.373 0.571 1.00 66.81 158 ILE A O 1
ATOM 1217 N N . SER A 1 159 ? 0.421 20.172 1.833 1.00 64.06 159 SER A N 1
ATOM 1218 C CA . SER A 1 159 ? 0.779 18.880 1.238 1.00 64.06 159 SER A CA 1
ATOM 1219 C C . SER A 1 159 ? 0.358 18.766 -0.230 1.00 64.06 159 SER A C 1
ATOM 1221 O O . SER A 1 159 ? 1.101 18.202 -1.025 1.00 64.06 159 SER A O 1
ATOM 1223 N N . ILE A 1 160 ? -0.795 19.314 -0.624 1.00 72.00 160 ILE A N 1
ATOM 1224 C CA . ILE A 1 160 ? -1.216 19.317 -2.037 1.00 72.00 160 ILE A CA 1
ATOM 1225 C C . ILE A 1 160 ? -0.273 20.189 -2.880 1.00 72.00 160 ILE A C 1
ATOM 1227 O O . ILE A 1 160 ? 0.181 19.769 -3.945 1.00 72.00 160 ILE A O 1
ATOM 1231 N N . ASN A 1 161 ? 0.084 21.376 -2.383 1.00 75.94 161 ASN A N 1
ATOM 1232 C CA . ASN A 1 161 ? 1.003 22.274 -3.085 1.00 75.94 161 ASN A CA 1
ATOM 1233 C C . ASN A 1 161 ? 2.420 21.694 -3.200 1.00 75.94 161 ASN A C 1
ATOM 1235 O O . ASN A 1 161 ? 3.102 21.935 -4.197 1.00 75.94 161 ASN A O 1
ATOM 1239 N N . SER A 1 162 ? 2.869 20.907 -2.218 1.00 77.75 162 SER A N 1
ATOM 1240 C CA . SER A 1 162 ? 4.176 20.256 -2.292 1.00 77.75 162 SER A CA 1
ATOM 1241 C C . SER A 1 162 ? 4.198 19.118 -3.315 1.00 77.75 162 SER A C 1
ATOM 1243 O O . SER A 1 162 ? 5.162 19.011 -4.065 1.00 77.75 162 SER A O 1
ATOM 1245 N N . VAL A 1 163 ? 3.122 18.333 -3.444 1.00 77.69 163 VAL A N 1
ATOM 1246 C CA . VAL A 1 163 ? 2.992 17.331 -4.522 1.00 77.69 163 VAL A CA 1
ATOM 1247 C C . VAL A 1 163 ? 3.082 17.989 -5.894 1.00 77.69 163 VAL A C 1
ATOM 1249 O O . VAL A 1 163 ? 3.821 17.510 -6.752 1.00 77.69 163 VAL A O 1
ATOM 1252 N N . ALA A 1 164 ? 2.372 19.104 -6.094 1.00 77.81 164 ALA A N 1
ATOM 1253 C CA . ALA A 1 164 ? 2.409 19.845 -7.352 1.00 77.81 164 ALA A CA 1
ATOM 1254 C C . ALA A 1 164 ? 3.830 20.329 -7.683 1.00 77.81 164 ALA A C 1
ATOM 1256 O O . ALA A 1 164 ? 4.292 20.154 -8.811 1.00 77.81 164 ALA A O 1
ATOM 1257 N N . LEU A 1 165 ? 4.559 20.852 -6.690 1.00 80.44 165 LEU A N 1
ATOM 1258 C CA . LEU A 1 165 ? 5.977 21.187 -6.843 1.00 80.44 165 LEU A CA 1
ATOM 1259 C C . LEU A 1 165 ? 6.821 19.962 -7.212 1.00 80.44 165 LEU A C 1
ATOM 1261 O O . LEU A 1 165 ? 7.658 20.067 -8.103 1.00 80.44 165 LEU A O 1
ATOM 1265 N N . GLY A 1 166 ? 6.577 18.801 -6.601 1.00 77.44 166 GLY A N 1
ATOM 1266 C CA . GLY A 1 166 ? 7.285 17.563 -6.934 1.00 77.44 166 GLY A CA 1
ATOM 1267 C C . GLY A 1 166 ? 7.100 17.125 -8.383 1.00 77.44 166 GLY A C 1
ATOM 1268 O O . GLY A 1 166 ? 8.079 16.800 -9.051 1.00 77.44 166 GLY A O 1
ATOM 1269 N N . VAL A 1 167 ? 5.877 17.210 -8.909 1.00 81.12 167 VAL A N 1
ATOM 1270 C CA . VAL A 1 167 ? 5.601 16.928 -10.328 1.00 81.12 167 VAL A CA 1
ATOM 1271 C C . VAL A 1 167 ? 6.329 17.922 -11.237 1.00 81.12 167 VAL A C 1
ATOM 1273 O O . VAL A 1 167 ? 6.955 17.514 -12.214 1.00 81.12 167 VAL A O 1
ATOM 1276 N N . ILE A 1 168 ? 6.307 19.215 -10.901 1.00 82.56 168 ILE A N 1
ATOM 1277 C CA . ILE A 1 168 ? 6.995 20.259 -11.678 1.00 82.56 168 ILE A CA 1
ATOM 1278 C C . ILE A 1 168 ? 8.509 20.019 -11.691 1.00 82.56 168 ILE A C 1
ATOM 1280 O O . ILE A 1 168 ? 9.128 20.070 -12.753 1.00 82.56 168 ILE A O 1
ATOM 1284 N N . VAL A 1 169 ? 9.111 19.709 -10.538 1.00 82.12 169 VAL A N 1
ATOM 1285 C CA . VAL A 1 169 ? 10.543 19.395 -10.448 1.00 82.12 169 VAL A CA 1
ATOM 1286 C C . VAL A 1 169 ? 10.879 18.131 -11.234 1.00 82.12 169 VAL A C 1
ATOM 1288 O O . VAL A 1 169 ? 11.889 18.113 -11.932 1.00 82.12 169 VAL A O 1
ATOM 1291 N N . SER A 1 170 ? 10.027 17.103 -11.204 1.00 74.25 170 SER A N 1
ATOM 1292 C CA . SER A 1 170 ? 10.224 15.902 -12.022 1.00 74.25 170 SER A CA 1
ATOM 1293 C C . SER A 1 170 ? 10.242 16.210 -13.516 1.00 74.25 170 SER A C 1
ATOM 1295 O O . SER A 1 170 ? 11.097 15.698 -14.235 1.00 74.25 170 SER A O 1
ATOM 1297 N N . LEU A 1 171 ? 9.299 17.026 -13.992 1.00 77.88 171 LEU A N 1
ATOM 1298 C CA . LEU A 1 171 ? 9.228 17.424 -15.399 1.00 77.88 171 LEU A CA 1
ATOM 1299 C C . LEU A 1 171 ? 10.431 18.291 -15.790 1.00 77.88 171 LEU A C 1
ATOM 1301 O O . LEU A 1 171 ? 10.959 18.153 -16.892 1.00 77.88 171 LEU A O 1
ATOM 1305 N N . LEU A 1 172 ? 10.920 19.124 -14.869 1.00 80.12 172 LEU A N 1
ATOM 1306 C CA . LEU A 1 172 ? 12.133 19.915 -15.061 1.00 80.12 172 LEU A CA 1
ATOM 1307 C C . LEU A 1 172 ? 13.388 19.035 -15.143 1.00 80.12 172 LEU A C 1
ATOM 1309 O O . LEU A 1 172 ? 14.221 19.264 -16.012 1.00 80.12 172 LEU A O 1
ATOM 1313 N N . ILE A 1 173 ? 13.517 18.003 -14.300 1.00 77.38 173 ILE A N 1
ATOM 1314 C CA . ILE A 1 173 ? 14.619 17.023 -14.368 1.00 77.38 173 ILE A CA 1
ATOM 1315 C C . ILE A 1 173 ? 14.592 16.278 -15.707 1.00 77.38 173 ILE A C 1
ATOM 1317 O O . ILE A 1 173 ? 15.635 16.103 -16.335 1.00 77.38 173 ILE A O 1
ATOM 1321 N N . PHE A 1 174 ? 13.402 15.889 -16.165 1.00 74.56 174 PHE A N 1
ATOM 1322 C CA . PHE A 1 174 ? 13.214 15.231 -17.456 1.00 74.56 174 PHE A CA 1
ATOM 1323 C C . PHE A 1 174 ? 13.690 16.113 -18.618 1.00 74.56 174 PHE A C 1
ATOM 1325 O O . PHE A 1 174 ? 14.369 15.641 -19.526 1.00 74.56 174 PHE A O 1
ATOM 1332 N N . TYR A 1 175 ? 13.386 17.412 -18.551 1.00 75.19 175 TYR A N 1
ATOM 1333 C CA . TYR A 1 175 ? 13.817 18.399 -19.540 1.00 75.19 175 TYR A CA 1
ATOM 1334 C C . TYR A 1 175 ? 15.322 18.709 -19.468 1.00 75.19 175 TYR A C 1
ATOM 1336 O O . TYR A 1 175 ? 15.956 18.928 -20.497 1.00 75.19 175 TYR A O 1
ATOM 1344 N N . LEU A 1 176 ? 15.911 18.714 -18.267 1.00 78.38 176 LEU A N 1
ATOM 1345 C CA . LEU A 1 176 ? 17.325 19.043 -18.053 1.00 78.38 176 LEU A CA 1
ATOM 1346 C C . LEU A 1 176 ? 18.277 17.911 -18.486 1.00 78.38 176 LEU A C 1
ATOM 1348 O O . LEU A 1 176 ? 19.415 18.185 -18.864 1.00 78.38 176 LEU A O 1
ATOM 1352 N N . PHE A 1 177 ? 17.830 16.649 -18.446 1.00 76.00 177 PHE A N 1
ATOM 1353 C CA . PHE A 1 177 ? 18.652 15.468 -18.752 1.00 76.00 177 PHE A CA 1
ATOM 1354 C C . PHE A 1 177 ? 18.093 14.614 -19.913 1.00 76.00 177 PHE A C 1
ATOM 1356 O O . PHE A 1 177 ? 17.823 13.423 -19.735 1.00 76.00 177 PHE A O 1
ATOM 1363 N N . PRO A 1 178 ? 17.982 15.162 -21.137 1.00 71.12 178 PRO A N 1
ATOM 1364 C CA . PRO A 1 178 ? 17.383 14.463 -22.281 1.00 71.12 178 PRO A CA 1
ATOM 1365 C C . PRO A 1 178 ? 18.178 13.230 -22.749 1.00 71.12 178 PRO A C 1
ATOM 1367 O O . PRO A 1 178 ? 17.660 12.403 -23.489 1.00 71.12 178 PRO A O 1
ATOM 1370 N N . SER A 1 179 ? 19.434 13.076 -22.319 1.00 69.62 179 SER A N 1
ATOM 1371 C CA . SER A 1 179 ? 20.268 11.907 -22.626 1.00 69.62 179 SER A CA 1
ATOM 1372 C C . SER A 1 179 ? 19.940 10.665 -21.790 1.00 69.62 179 SER A C 1
ATOM 1374 O O . SER A 1 179 ? 20.362 9.567 -22.149 1.00 69.62 179 SER A O 1
ATOM 1376 N N . LEU A 1 180 ? 19.223 10.823 -20.673 1.00 70.19 180 LEU A N 1
ATOM 1377 C CA . LEU A 1 180 ? 18.890 9.738 -19.743 1.00 70.19 180 LEU A CA 1
ATOM 1378 C C . LEU A 1 180 ? 17.404 9.371 -19.759 1.00 70.19 180 LEU A C 1
ATOM 1380 O O . LEU A 1 180 ? 17.054 8.261 -19.365 1.00 70.19 180 LEU A O 1
ATOM 1384 N N . PHE A 1 181 ? 16.543 10.287 -20.200 1.00 73.94 181 PHE A N 1
ATOM 1385 C CA . PHE A 1 181 ? 15.095 10.161 -20.097 1.00 73.94 181 PHE A CA 1
ATOM 1386 C C . PHE A 1 181 ? 14.444 10.247 -21.483 1.00 73.94 181 PHE A C 1
ATOM 1388 O O . PHE A 1 181 ? 14.584 11.253 -22.175 1.00 73.94 181 PHE A O 1
ATOM 1395 N N . SER A 1 182 ? 13.716 9.199 -21.889 1.00 76.81 182 SER A N 1
ATOM 1396 C CA . SER A 1 182 ? 12.986 9.175 -23.166 1.00 76.81 182 SER A CA 1
ATOM 1397 C C . SER A 1 182 ? 11.493 9.421 -22.965 1.00 76.81 182 SER A C 1
ATOM 1399 O O . SER A 1 182 ? 10.824 8.708 -22.210 1.00 76.81 182 SER A O 1
ATOM 1401 N N . PHE A 1 183 ? 10.948 10.414 -23.675 1.00 73.81 183 PHE A N 1
ATOM 1402 C CA . PHE A 1 183 ? 9.517 10.742 -23.631 1.00 73.81 183 PHE A CA 1
ATOM 1403 C C . PHE A 1 183 ? 8.634 9.605 -24.168 1.00 73.81 183 PHE A C 1
ATOM 1405 O O . PHE A 1 183 ? 7.516 9.391 -23.695 1.00 73.81 183 PHE A O 1
ATOM 1412 N N . GLU A 1 184 ? 9.154 8.822 -25.110 1.00 79.56 184 GLU A N 1
ATOM 1413 C CA . GLU A 1 184 ? 8.457 7.664 -25.669 1.00 79.56 184 GLU A CA 1
ATOM 1414 C C . GLU A 1 184 ? 8.257 6.565 -24.615 1.00 79.56 184 GLU A C 1
ATOM 1416 O O . GLU A 1 184 ? 7.155 6.042 -24.450 1.00 79.56 184 GLU A O 1
ATOM 1421 N N . ASN A 1 185 ? 9.288 6.277 -23.815 1.00 77.81 185 ASN A N 1
ATOM 1422 C CA . ASN A 1 185 ? 9.167 5.325 -22.710 1.00 77.81 185 ASN A CA 1
ATOM 1423 C C . ASN A 1 185 ? 8.171 5.829 -21.665 1.00 77.81 185 ASN A C 1
ATOM 1425 O O . ASN A 1 185 ? 7.297 5.081 -21.227 1.00 77.81 185 ASN A O 1
ATOM 1429 N N . PHE A 1 186 ? 8.267 7.104 -21.286 1.00 78.25 186 PHE A N 1
ATOM 1430 C CA . PHE A 1 186 ? 7.375 7.685 -20.287 1.00 78.25 186 PHE A CA 1
ATOM 1431 C C . PHE A 1 186 ? 5.896 7.556 -20.681 1.00 78.25 186 PHE A C 1
ATOM 1433 O O . PHE A 1 186 ? 5.081 7.085 -19.888 1.00 78.25 186 PHE A O 1
ATOM 1440 N N . THR A 1 187 ? 5.553 7.904 -21.923 1.00 81.06 187 THR A N 1
ATOM 1441 C CA . THR A 1 187 ? 4.173 7.806 -22.426 1.00 81.06 187 THR A CA 1
ATOM 1442 C C . THR A 1 187 ? 3.687 6.361 -22.527 1.00 81.06 187 THR A C 1
ATOM 1444 O O . THR A 1 187 ? 2.556 6.077 -22.131 1.00 81.06 187 THR A O 1
ATOM 1447 N N . LYS A 1 188 ? 4.546 5.426 -22.952 1.00 83.31 188 LYS A N 1
ATOM 1448 C CA . LYS A 1 188 ? 4.219 3.992 -23.024 1.00 83.31 188 LYS A CA 1
ATOM 1449 C C . LYS A 1 188 ? 3.846 3.393 -21.664 1.00 83.31 188 LYS A C 1
ATOM 1451 O O . LYS A 1 188 ? 2.930 2.576 -21.583 1.00 83.31 188 LYS A O 1
ATOM 1456 N N . TYR A 1 189 ? 4.540 3.786 -20.597 1.00 85.31 189 TYR A N 1
ATOM 1457 C CA . TYR A 1 189 ? 4.315 3.244 -19.252 1.00 85.31 189 TYR A CA 1
ATOM 1458 C C . TYR A 1 189 ? 3.329 4.064 -18.400 1.00 85.31 189 TYR A C 1
ATOM 1460 O O . TYR A 1 189 ? 2.965 3.629 -17.305 1.00 85.31 189 TYR A O 1
ATOM 1468 N N . LEU A 1 190 ? 2.828 5.196 -18.908 1.00 86.00 190 LEU A N 1
ATOM 1469 C CA . LEU A 1 190 ? 1.842 6.027 -18.213 1.00 86.00 190 LEU A CA 1
ATOM 1470 C C . LEU A 1 190 ? 0.500 5.305 -18.022 1.00 86.00 190 LEU A C 1
ATOM 1472 O O . LEU A 1 190 ? -0.108 5.394 -16.956 1.00 86.00 190 LEU A O 1
ATOM 1476 N N . THR A 1 191 ? 0.040 4.562 -19.030 1.00 87.62 191 THR A N 1
ATOM 1477 C CA . THR A 1 191 ? -1.218 3.810 -18.926 1.00 87.62 191 THR A CA 1
ATOM 1478 C C . THR A 1 191 ? -1.128 2.686 -17.883 1.00 87.62 191 THR A C 1
ATOM 1480 O O . THR A 1 191 ? -1.969 2.695 -16.983 1.00 87.62 191 THR A O 1
ATOM 1483 N N . PRO A 1 192 ? -0.107 1.794 -17.902 1.00 89.06 192 PRO A N 1
ATOM 1484 C CA . PRO A 1 192 ? 0.132 0.820 -16.831 1.00 89.06 192 PRO A CA 1
ATOM 1485 C C . PRO A 1 192 ? 0.206 1.423 -15.428 1.00 89.06 192 PRO A C 1
ATOM 1487 O O . PRO A 1 192 ? -0.314 0.840 -14.484 1.00 89.06 192 PRO A O 1
ATOM 1490 N N . LEU A 1 193 ? 0.812 2.603 -15.276 1.00 89.19 193 LEU A N 1
ATOM 1491 C CA . LEU A 1 193 ? 0.903 3.293 -13.987 1.00 89.19 193 LEU A CA 1
ATOM 1492 C C . LEU A 1 193 ? -0.487 3.594 -13.409 1.00 89.19 193 LEU A C 1
ATOM 1494 O O . LEU A 1 193 ? -0.752 3.327 -12.234 1.00 89.19 193 LEU A O 1
ATOM 1498 N N . ILE A 1 194 ? -1.394 4.113 -14.237 1.00 91.38 194 ILE A N 1
ATOM 1499 C CA . ILE A 1 194 ? -2.762 4.439 -13.821 1.00 91.38 194 ILE A CA 1
ATOM 1500 C C . ILE A 1 194 ? -3.565 3.160 -13.572 1.00 91.38 194 ILE A C 1
ATOM 1502 O O . ILE A 1 194 ? -4.213 3.039 -12.532 1.00 91.38 194 ILE A O 1
ATOM 1506 N N . THR A 1 195 ? -3.508 2.191 -14.489 1.00 92.75 195 THR A N 1
ATOM 1507 C CA . THR A 1 195 ? -4.289 0.950 -14.382 1.00 92.75 195 THR A CA 1
ATOM 1508 C C . THR A 1 195 ? -3.847 0.092 -13.204 1.00 92.75 195 THR A C 1
ATOM 1510 O O . THR A 1 195 ? -4.701 -0.420 -12.485 1.00 92.75 195 THR A O 1
ATOM 1513 N N . TYR A 1 196 ? -2.540 -0.010 -12.949 1.00 93.31 196 TYR A N 1
ATOM 1514 C CA . TYR A 1 196 ? -1.995 -0.719 -11.792 1.00 93.31 196 TYR A CA 1
ATOM 1515 C C . TYR A 1 196 ? -2.441 -0.080 -10.479 1.00 93.31 196 TYR A C 1
ATOM 1517 O O . TYR A 1 196 ? -2.924 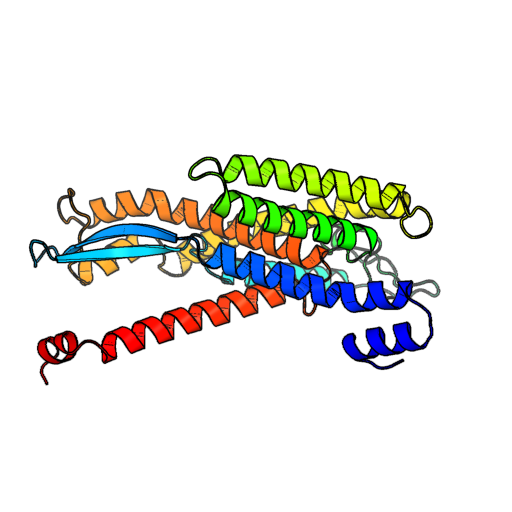-0.771 -9.585 1.00 93.31 196 TYR A O 1
ATOM 1525 N N . THR A 1 197 ? -2.334 1.249 -10.374 1.00 93.75 197 THR A N 1
ATOM 1526 C CA . THR A 1 197 ? -2.760 1.981 -9.172 1.00 93.75 197 THR A CA 1
ATOM 1527 C C . THR A 1 197 ? -4.249 1.792 -8.923 1.00 93.75 197 THR A C 1
ATOM 1529 O O . THR A 1 197 ? -4.651 1.472 -7.807 1.00 93.75 197 THR A O 1
ATOM 1532 N N . LEU A 1 198 ? -5.070 1.948 -9.964 1.00 95.56 198 LEU A N 1
ATOM 1533 C CA . LEU A 1 198 ? -6.514 1.769 -9.865 1.00 95.56 198 LEU A CA 1
ATOM 1534 C C . LEU A 1 198 ? -6.859 0.344 -9.425 1.00 95.56 198 LEU A C 1
ATOM 1536 O O . LEU A 1 198 ? -7.670 0.169 -8.520 1.00 95.56 198 LEU A O 1
ATOM 1540 N N . PHE A 1 199 ? -6.217 -0.661 -10.023 1.00 95.56 199 PHE A N 1
ATOM 1541 C CA . PHE A 1 199 ? -6.406 -2.059 -9.653 1.00 95.56 199 PHE A CA 1
ATOM 1542 C C . PHE A 1 199 ? -6.054 -2.301 -8.181 1.00 95.56 199 PHE A C 1
ATOM 1544 O O . PHE A 1 199 ? -6.876 -2.833 -7.439 1.00 95.56 199 PHE A O 1
ATOM 1551 N N . MET A 1 200 ? -4.879 -1.845 -7.734 1.00 95.12 200 MET A N 1
ATOM 1552 C CA . MET A 1 200 ? -4.434 -2.001 -6.346 1.00 95.12 200 MET A CA 1
ATOM 1553 C C . MET A 1 200 ? -5.380 -1.320 -5.353 1.00 95.12 200 MET A C 1
ATOM 1555 O O . MET A 1 200 ? -5.727 -1.917 -4.338 1.00 95.12 200 MET A O 1
ATOM 1559 N N . VAL A 1 201 ? -5.831 -0.098 -5.647 1.00 96.12 201 VAL A N 1
ATOM 1560 C CA . VAL A 1 201 ? -6.764 0.655 -4.794 1.00 96.12 201 VAL A CA 1
ATOM 1561 C C . VAL A 1 201 ? -8.121 -0.038 -4.722 1.00 96.12 201 VAL A C 1
ATOM 1563 O O . VAL A 1 201 ? -8.622 -0.288 -3.628 1.00 96.12 201 VAL A O 1
ATOM 1566 N N . VAL A 1 202 ? -8.710 -0.385 -5.868 1.00 96.75 202 VAL A N 1
ATOM 1567 C CA . VAL A 1 202 ? -10.048 -0.988 -5.929 1.00 96.75 202 VAL A CA 1
ATOM 1568 C C . VAL A 1 202 ? -10.054 -2.364 -5.267 1.00 96.75 202 VAL A C 1
ATOM 1570 O O . VAL A 1 202 ? -10.902 -2.624 -4.414 1.00 96.75 202 VAL A O 1
ATOM 1573 N N . CYS A 1 203 ? -9.096 -3.233 -5.597 1.00 96.44 203 CYS A N 1
ATOM 1574 C CA . CYS A 1 203 ? -9.013 -4.563 -4.998 1.00 96.44 203 CYS A CA 1
ATOM 1575 C C . CYS A 1 203 ? -8.736 -4.495 -3.493 1.00 96.44 203 CYS A C 1
ATOM 1577 O O . CYS A 1 203 ? -9.422 -5.180 -2.734 1.00 96.44 203 CYS A O 1
ATOM 1579 N N . ALA A 1 204 ? -7.817 -3.638 -3.038 1.00 95.75 204 ALA A N 1
ATOM 1580 C CA . ALA A 1 204 ? -7.540 -3.495 -1.610 1.00 95.75 204 ALA A CA 1
ATOM 1581 C C . ALA A 1 204 ? -8.747 -2.925 -0.849 1.00 95.75 204 ALA A C 1
ATOM 1583 O O . ALA A 1 204 ? -9.061 -3.395 0.241 1.00 95.75 204 ALA A O 1
ATOM 1584 N N . SER A 1 205 ? -9.485 -1.970 -1.417 1.00 95.94 205 SER A N 1
ATOM 1585 C CA . SER A 1 205 ? -10.743 -1.482 -0.837 1.00 95.94 205 SER A CA 1
ATOM 1586 C C . SER A 1 205 ? -11.793 -2.583 -0.707 1.00 95.94 205 SER A C 1
ATOM 1588 O O . SER A 1 205 ? -12.390 -2.736 0.359 1.00 95.94 205 SER A O 1
ATOM 1590 N N . ILE A 1 206 ? -11.997 -3.370 -1.767 1.00 96.56 206 ILE A N 1
ATOM 1591 C CA . ILE A 1 206 ? -12.959 -4.477 -1.777 1.00 96.56 206 ILE A CA 1
ATOM 1592 C C . ILE A 1 206 ? -12.570 -5.520 -0.725 1.00 96.56 206 ILE A C 1
ATOM 1594 O O . ILE A 1 206 ? -13.379 -5.845 0.146 1.00 96.56 206 ILE A O 1
ATOM 1598 N N . PHE A 1 207 ? -11.324 -6.000 -0.750 1.00 96.38 207 PHE A N 1
ATOM 1599 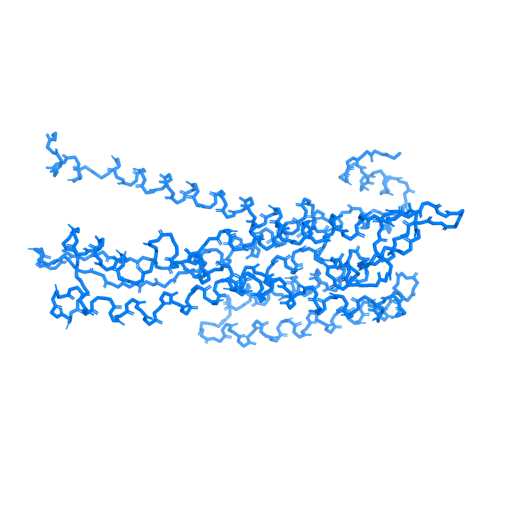C CA . PHE A 1 207 ? -10.843 -6.988 0.215 1.00 96.38 207 PHE A CA 1
ATOM 1600 C C . PHE A 1 207 ? -10.875 -6.470 1.651 1.00 96.38 207 PHE A C 1
ATOM 1602 O O . PHE A 1 207 ? -11.169 -7.243 2.556 1.00 96.38 207 PHE A O 1
ATOM 1609 N N . SER A 1 208 ? -10.645 -5.176 1.872 1.00 95.75 208 SER A N 1
ATOM 1610 C CA . SER A 1 208 ? -10.772 -4.559 3.193 1.00 95.75 208 SER A CA 1
ATOM 1611 C C . SER A 1 208 ? -12.195 -4.659 3.737 1.00 95.75 208 SER A C 1
ATOM 1613 O O . SER A 1 208 ? -12.393 -5.113 4.861 1.00 95.75 208 SER A O 1
ATOM 1615 N N . ILE A 1 209 ? -13.204 -4.323 2.932 1.00 94.38 209 ILE A N 1
ATOM 1616 C CA . ILE A 1 209 ? -14.609 -4.415 3.358 1.00 94.38 209 ILE A CA 1
ATOM 1617 C C . ILE A 1 209 ? -15.002 -5.872 3.631 1.00 94.38 209 ILE A C 1
ATOM 1619 O O . ILE A 1 209 ? -15.589 -6.167 4.672 1.00 94.38 209 ILE A O 1
ATOM 1623 N N . PHE A 1 210 ? -14.638 -6.795 2.736 1.00 94.56 210 PHE A N 1
ATOM 1624 C CA . PHE A 1 210 ? -14.888 -8.224 2.946 1.00 94.56 210 PHE A CA 1
ATOM 1625 C C . PHE A 1 210 ? -14.213 -8.748 4.217 1.00 94.56 210 PHE A C 1
ATOM 1627 O O . PHE A 1 210 ? -14.811 -9.537 4.953 1.00 94.56 210 PHE A O 1
ATOM 1634 N N . TRP A 1 211 ? -12.996 -8.282 4.501 1.00 94.88 211 TRP A N 1
ATOM 1635 C CA . TRP A 1 211 ? -12.251 -8.682 5.684 1.00 94.88 211 TRP A CA 1
ATOM 1636 C C . TRP A 1 211 ? -12.927 -8.219 6.976 1.00 94.88 211 TRP A C 1
ATOM 1638 O O . TRP A 1 211 ? -13.065 -9.021 7.897 1.00 94.88 211 TRP A O 1
ATOM 1648 N N . VAL A 1 212 ? -13.417 -6.976 7.039 1.00 93.94 212 VAL A N 1
ATOM 1649 C CA . VAL A 1 212 ? -14.146 -6.469 8.219 1.00 93.94 212 VAL A CA 1
ATOM 1650 C C . VAL A 1 212 ? -15.368 -7.327 8.528 1.00 93.94 212 VAL A C 1
ATOM 1652 O O . VAL A 1 212 ? -15.552 -7.732 9.674 1.00 93.94 212 VAL A O 1
ATOM 1655 N N . ASN A 1 213 ? -16.150 -7.660 7.501 1.00 91.56 213 ASN A N 1
ATOM 1656 C CA . ASN A 1 213 ? -17.386 -8.424 7.666 1.00 91.56 213 ASN A CA 1
ATOM 1657 C C . ASN A 1 213 ? -17.143 -9.897 8.032 1.00 91.56 213 ASN A C 1
ATOM 1659 O O . ASN A 1 213 ? -17.974 -10.503 8.697 1.00 91.56 213 ASN A O 1
ATOM 1663 N N . THR A 1 214 ? -16.024 -10.485 7.597 1.00 92.25 214 THR A N 1
ATOM 1664 C CA . THR A 1 214 ? -15.730 -11.915 7.822 1.00 92.25 214 THR A CA 1
ATOM 1665 C C . THR A 1 214 ? -14.972 -12.161 9.129 1.00 92.25 214 THR A C 1
ATOM 1667 O O . THR A 1 214 ? -15.091 -13.228 9.723 1.00 92.25 214 THR A O 1
ATOM 1670 N N . SER A 1 215 ? -14.199 -11.180 9.600 1.00 90.81 215 SER A N 1
ATOM 1671 C CA . SER A 1 215 ? -13.287 -11.339 10.746 1.00 90.81 215 SER A CA 1
ATOM 1672 C C . SER A 1 215 ? -13.916 -11.011 12.102 1.00 90.81 215 SER A C 1
ATOM 1674 O O . SER A 1 215 ? -13.200 -10.965 13.099 1.00 90.81 215 SER A O 1
ATOM 1676 N N . GLY A 1 216 ? -15.217 -10.706 12.148 1.00 87.94 216 GLY A N 1
ATOM 1677 C CA . GLY A 1 216 ? -15.880 -10.227 13.369 1.00 87.94 216 GLY A CA 1
ATOM 1678 C C . GLY A 1 216 ? -15.367 -8.860 13.846 1.00 87.94 216 GLY A C 1
ATOM 1679 O O . GLY A 1 216 ? -15.443 -8.547 15.031 1.00 87.94 216 GLY A O 1
ATOM 1680 N N . MET A 1 217 ? -14.801 -8.059 12.935 1.00 89.31 217 MET A N 1
ATOM 1681 C CA . MET A 1 217 ? -14.382 -6.671 13.185 1.00 89.31 217 MET A CA 1
ATOM 1682 C C . MET A 1 217 ? -15.459 -5.671 12.737 1.00 89.31 217 MET A C 1
ATOM 1684 O O . MET A 1 217 ? -15.210 -4.478 12.588 1.00 89.31 217 MET A O 1
ATOM 1688 N N . ASP A 1 218 ? -16.662 -6.149 12.448 1.00 94.00 218 ASP A N 1
ATOM 1689 C CA . ASP A 1 218 ? -17.800 -5.309 12.116 1.00 94.00 218 ASP A CA 1
ATOM 1690 C C . ASP A 1 218 ? -18.283 -4.522 13.347 1.00 94.00 218 ASP A C 1
ATOM 1692 O O . ASP A 1 218 ? -17.983 -4.837 14.501 1.00 94.00 218 ASP A O 1
ATOM 1696 N N . ALA A 1 219 ? -19.052 -3.463 13.102 1.00 92.38 219 ALA A N 1
ATOM 1697 C CA . ALA A 1 219 ? -19.495 -2.561 14.160 1.00 92.38 219 ALA A CA 1
ATOM 1698 C C . ALA A 1 219 ? -20.359 -3.235 15.236 1.00 92.38 219 ALA A C 1
ATOM 1700 O O . ALA A 1 219 ? -20.304 -2.804 16.389 1.00 92.38 219 ALA A O 1
ATOM 1701 N N . ALA A 1 220 ? -21.131 -4.268 14.885 1.00 91.75 220 ALA A N 1
ATOM 1702 C CA . ALA A 1 220 ? -21.982 -4.974 15.835 1.00 91.75 220 ALA A CA 1
ATOM 1703 C C . ALA A 1 220 ? -21.149 -5.884 16.745 1.00 91.75 220 ALA A C 1
ATOM 1705 O O . ALA A 1 220 ? -21.301 -5.818 17.967 1.00 91.75 220 ALA A O 1
ATOM 1706 N N . SER A 1 221 ? -20.216 -6.652 16.172 1.00 93.38 221 SER A N 1
ATOM 1707 C CA . SER A 1 221 ? -19.298 -7.504 16.942 1.00 93.38 221 SER A CA 1
ATOM 1708 C C . SER A 1 221 ? -18.390 -6.690 17.867 1.00 93.38 221 SER A C 1
ATOM 1710 O O . SER A 1 221 ? -18.206 -7.049 19.029 1.00 93.38 221 SER A O 1
ATOM 1712 N N . VAL A 1 222 ? -17.869 -5.548 17.401 1.00 90.62 222 VAL A N 1
ATOM 1713 C CA . VAL A 1 222 ? -17.060 -4.645 18.241 1.00 90.62 222 VAL A CA 1
ATOM 1714 C C . VAL A 1 222 ? -17.904 -4.021 19.356 1.00 90.62 222 VAL A C 1
ATOM 1716 O O . VAL A 1 222 ? -17.444 -3.937 20.491 1.00 90.62 222 VAL A O 1
ATOM 1719 N N . ALA A 1 223 ? -19.147 -3.613 19.077 1.00 89.69 223 ALA A N 1
ATOM 1720 C CA . ALA A 1 223 ? -20.044 -3.085 20.108 1.00 89.69 223 ALA A CA 1
ATOM 1721 C C . ALA A 1 223 ? -20.342 -4.124 21.201 1.00 89.69 223 ALA A C 1
ATOM 1723 O O . ALA A 1 223 ? -20.345 -3.781 22.380 1.00 89.69 223 ALA A O 1
ATOM 1724 N N . GLU A 1 224 ? -20.546 -5.386 20.818 1.00 90.75 224 GLU A N 1
ATOM 1725 C CA . GLU A 1 224 ? -20.765 -6.501 21.746 1.00 90.75 224 GLU A CA 1
ATOM 1726 C C . GLU A 1 224 ? -19.542 -6.780 22.629 1.00 90.75 224 GLU A C 1
ATOM 1728 O O . GLU A 1 224 ? -19.681 -7.007 23.830 1.00 90.75 224 GLU A O 1
ATOM 1733 N N . GLN A 1 225 ? -18.333 -6.693 22.064 1.00 89.56 225 GLN A N 1
ATOM 1734 C CA . GLN A 1 225 ? -17.088 -6.799 22.831 1.00 89.56 225 GLN A CA 1
ATOM 1735 C C . GLN A 1 225 ? -16.913 -5.637 23.819 1.00 89.56 225 GLN A C 1
ATOM 1737 O O . GLN A 1 225 ? -16.464 -5.847 24.940 1.00 89.56 225 GLN A O 1
ATOM 1742 N N . LEU A 1 226 ? -17.271 -4.407 23.441 1.00 87.31 226 LEU A N 1
ATOM 1743 C CA . LEU A 1 226 ? -17.180 -3.258 24.351 1.00 87.31 226 LEU A CA 1
ATOM 1744 C C . LEU A 1 226 ? -18.198 -3.353 25.496 1.00 87.31 226 LEU A C 1
ATOM 1746 O O . LEU A 1 226 ? -17.865 -3.046 26.643 1.00 87.31 226 LEU A O 1
ATOM 1750 N N . GLU A 1 227 ? -19.412 -3.812 25.195 1.00 85.31 227 GLU A N 1
ATOM 1751 C CA . GLU A 1 227 ? -20.473 -4.026 26.179 1.00 85.31 227 GLU A CA 1
ATOM 1752 C C . GLU A 1 227 ? -20.112 -5.124 27.182 1.00 85.31 227 GLU A C 1
ATOM 1754 O O . GLU A 1 227 ? -20.307 -4.939 28.383 1.00 85.31 227 GLU A O 1
ATOM 1759 N N . SER A 1 228 ? -19.532 -6.238 26.719 1.00 88.25 228 SER A N 1
ATOM 1760 C CA . SER A 1 228 ? -19.122 -7.342 27.598 1.00 88.25 228 SER A CA 1
ATOM 1761 C C . SER A 1 228 ? -18.014 -6.943 28.582 1.00 88.25 228 SER A C 1
ATOM 1763 O O . SER A 1 228 ? -17.940 -7.494 29.678 1.00 88.25 228 SER A O 1
ATOM 1765 N N . ILE A 1 229 ? -17.212 -5.927 28.241 1.00 85.25 229 ILE A N 1
ATOM 1766 C CA . ILE A 1 229 ? -16.192 -5.314 29.113 1.00 85.25 229 ILE A CA 1
ATOM 1767 C C . ILE A 1 229 ? -16.803 -4.213 30.018 1.00 85.25 229 ILE A C 1
ATOM 1769 O O . ILE A 1 229 ? -16.121 -3.609 30.848 1.00 85.25 229 ILE A O 1
ATOM 1773 N N . GLY A 1 230 ? -18.106 -3.931 29.901 1.00 82.75 230 GLY A N 1
ATOM 1774 C CA . GLY A 1 230 ? -18.808 -2.909 30.687 1.00 82.75 230 GLY A CA 1
ATOM 1775 C C . GLY A 1 230 ? -18.471 -1.468 30.284 1.00 82.75 230 GLY A C 1
ATOM 1776 O O . GLY A 1 230 ? -18.682 -0.533 31.070 1.00 82.75 230 GLY A O 1
ATOM 1777 N N . MET A 1 231 ? -17.926 -1.269 29.080 1.00 83.56 231 MET A N 1
ATOM 1778 C CA . MET A 1 231 ? -17.642 0.051 28.518 1.00 83.56 231 MET A CA 1
ATOM 1779 C C . MET A 1 231 ? -18.855 0.591 27.754 1.00 83.56 231 MET A C 1
ATOM 1781 O O . MET A 1 231 ? -19.530 -0.135 27.033 1.00 83.56 231 MET A O 1
ATOM 1785 N N . GLN A 1 232 ? -19.111 1.892 27.889 1.00 81.31 232 GLN A N 1
ATOM 1786 C CA . GLN A 1 232 ? -20.175 2.614 27.194 1.00 81.31 232 GLN A CA 1
ATOM 1787 C C . GLN A 1 232 ? -19.685 3.963 26.658 1.00 81.31 232 GLN A C 1
ATOM 1789 O O . GLN A 1 232 ? -18.817 4.621 27.242 1.00 81.31 232 GLN A O 1
ATOM 1794 N N . ILE A 1 233 ? -20.275 4.421 25.555 1.00 79.81 233 ILE A N 1
ATOM 1795 C CA . ILE A 1 233 ? -19.979 5.745 24.998 1.00 79.81 233 ILE A CA 1
ATOM 1796 C C . ILE A 1 233 ? -20.682 6.815 25.856 1.00 79.81 233 ILE A C 1
ATOM 1798 O O . ILE A 1 233 ? -21.906 6.753 26.013 1.00 79.81 233 ILE A O 1
ATOM 1802 N N . PRO A 1 234 ? -19.958 7.815 26.397 1.00 74.19 234 PRO A N 1
ATOM 1803 C CA . PRO A 1 234 ? -20.556 8.859 27.220 1.00 74.19 234 PRO A CA 1
AT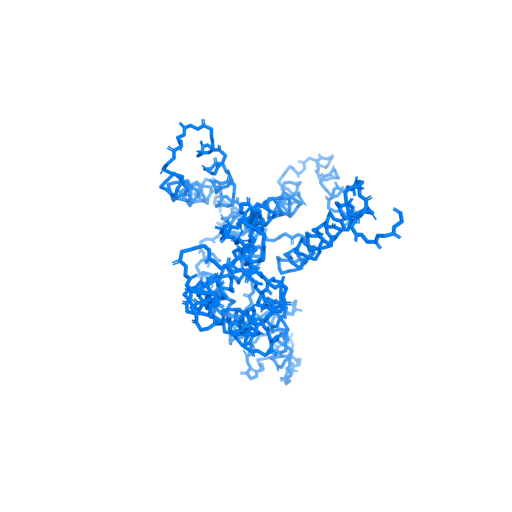OM 1804 C C . PRO A 1 234 ? -21.643 9.633 26.462 1.00 74.19 234 PRO A C 1
ATOM 1806 O O . PRO A 1 234 ? -21.483 9.992 25.297 1.00 74.19 234 PRO A O 1
ATOM 1809 N N . GLY A 1 235 ? -22.757 9.905 27.145 1.00 73.75 235 GLY A N 1
ATOM 1810 C CA . GLY A 1 235 ? -23.897 10.652 26.598 1.00 73.75 235 GLY A CA 1
ATOM 1811 C C . GLY A 1 235 ? -24.983 9.793 25.942 1.00 73.75 235 GLY A C 1
ATOM 1812 O O . GLY A 1 235 ? -26.092 10.286 25.742 1.00 73.75 235 GLY A O 1
ATOM 1813 N N . TYR A 1 236 ? -24.718 8.513 25.676 1.00 69.81 236 TYR A N 1
ATOM 1814 C CA . TYR A 1 236 ? -25.727 7.559 25.221 1.00 69.81 236 TYR A CA 1
ATOM 1815 C C . TYR A 1 236 ? -26.176 6.660 26.378 1.00 69.81 236 TYR A C 1
ATOM 1817 O O . TYR A 1 236 ? -25.387 6.332 27.263 1.00 69.81 236 TYR A O 1
ATOM 1825 N N . ARG A 1 237 ? -27.457 6.260 26.392 1.00 66.81 237 ARG A N 1
ATOM 1826 C CA . ARG A 1 237 ? -27.903 5.148 27.249 1.00 66.81 237 ARG A CA 1
ATOM 1827 C C . ARG A 1 237 ? -27.091 3.919 26.832 1.00 66.81 237 ARG A C 1
ATOM 1829 O O . ARG A 1 237 ? -26.929 3.723 25.629 1.00 66.81 237 ARG A O 1
ATOM 1836 N N . GLY A 1 238 ? -26.549 3.170 27.795 1.00 64.56 238 GLY A N 1
ATOM 1837 C CA . GLY A 1 238 ? -25.621 2.044 27.604 1.00 64.56 238 GLY A CA 1
ATOM 1838 C C . GLY A 1 238 ? -26.208 0.823 26.886 1.00 64.56 238 GLY A C 1
ATOM 1839 O O . GLY A 1 238 ? -25.916 -0.302 27.259 1.00 64.56 238 GLY A O 1
ATOM 1840 N N . ASP A 1 239 ? -27.045 1.039 25.876 1.00 73.75 239 ASP A N 1
ATOM 1841 C CA . ASP A 1 239 ? -27.610 0.006 25.029 1.00 73.75 239 ASP A CA 1
ATOM 1842 C C . ASP A 1 239 ? -26.631 -0.304 23.888 1.00 73.75 239 ASP A C 1
ATOM 1844 O O . ASP A 1 239 ? -26.217 0.606 23.155 1.00 73.75 239 ASP A O 1
ATOM 1848 N N . LYS A 1 240 ? -26.344 -1.595 23.664 1.00 82.50 240 LYS A N 1
ATOM 1849 C CA . LYS A 1 240 ? -25.600 -2.143 22.508 1.00 82.50 240 LYS A CA 1
ATOM 1850 C C . LYS A 1 240 ? -25.860 -1.397 21.198 1.00 82.50 240 LYS A C 1
ATOM 1852 O O . LYS A 1 240 ? -24.940 -0.949 20.516 1.00 82.50 240 LYS A O 1
ATOM 1857 N N . LYS A 1 241 ? -27.146 -1.198 20.885 1.00 85.19 241 LYS A N 1
ATOM 1858 C CA . LYS A 1 241 ? -27.627 -0.553 19.651 1.00 85.19 241 LYS A CA 1
ATOM 1859 C C . LYS A 1 241 ? -27.115 0.876 19.488 1.00 85.19 241 LYS A C 1
ATOM 1861 O O . LYS A 1 241 ? -26.918 1.343 18.367 1.00 85.19 241 LYS A O 1
ATOM 1866 N N . SER A 1 242 ? -26.926 1.594 20.592 1.00 83.56 242 SER A N 1
ATOM 1867 C CA . SER A 1 242 ? -26.430 2.963 20.552 1.00 83.56 242 SER A CA 1
ATOM 1868 C C . SER A 1 242 ? -24.939 3.011 20.231 1.00 83.56 242 SER A C 1
ATOM 1870 O O . SER A 1 242 ? -24.515 3.847 19.434 1.00 83.56 242 SER A O 1
ATOM 1872 N N . MET A 1 243 ? -24.155 2.096 20.807 1.00 84.12 243 MET A N 1
ATOM 1873 C CA . MET A 1 243 ? -22.728 1.971 20.504 1.00 84.12 243 MET A CA 1
ATOM 1874 C C . MET A 1 243 ? -22.506 1.527 19.062 1.00 84.12 243 MET A C 1
ATOM 1876 O O . MET A 1 243 ? -21.742 2.160 18.333 1.00 84.12 243 MET A O 1
ATOM 1880 N N . GLU A 1 244 ? -23.256 0.517 18.619 1.00 90.00 244 GLU A N 1
ATOM 1881 C CA . GLU A 1 244 ? -23.243 0.030 17.240 1.00 90.00 244 GLU A CA 1
ATOM 1882 C C . GLU A 1 244 ? -23.531 1.160 16.245 1.00 90.00 244 GLU A C 1
ATOM 1884 O O . GLU A 1 244 ? -22.794 1.333 15.279 1.00 90.00 244 GLU A O 1
ATOM 1889 N N . LYS A 1 245 ? -24.543 2.001 16.496 1.00 88.62 245 LYS A N 1
ATOM 1890 C CA . LYS A 1 245 ? -24.894 3.111 15.596 1.00 88.62 245 LYS A CA 1
ATOM 1891 C C . LYS A 1 245 ? -23.765 4.133 15.434 1.00 88.62 245 LYS A C 1
ATOM 1893 O O . LYS A 1 245 ? -23.589 4.672 14.341 1.00 88.62 245 LYS A O 1
ATOM 1898 N N . VAL A 1 246 ? -23.011 4.409 16.501 1.00 88.00 246 VAL A N 1
ATOM 1899 C CA . VAL A 1 246 ? -21.842 5.299 16.437 1.00 88.00 246 VAL A CA 1
ATOM 1900 C C . VAL A 1 246 ? -20.716 4.623 15.656 1.00 88.00 246 VAL A C 1
ATOM 1902 O O . VAL A 1 246 ? -20.200 5.210 14.707 1.00 88.00 246 VAL A O 1
ATOM 1905 N N . LEU A 1 247 ? -20.378 3.378 15.995 1.00 89.00 247 LEU A N 1
ATOM 1906 C CA . LEU A 1 247 ? -19.302 2.617 15.355 1.00 89.00 247 LEU A CA 1
ATOM 1907 C C . LEU A 1 247 ? -19.559 2.355 13.867 1.00 89.00 247 LEU A C 1
ATOM 1909 O O . LEU A 1 247 ? -18.641 2.479 13.057 1.00 89.00 247 LEU A O 1
ATOM 1913 N N . ASN A 1 248 ? -20.809 2.095 13.484 1.00 93.00 248 ASN A N 1
ATOM 1914 C CA . ASN A 1 248 ? -21.216 1.834 12.103 1.00 93.00 248 ASN A CA 1
ATOM 1915 C C . ASN A 1 248 ? -21.036 3.054 11.184 1.00 93.00 248 ASN A C 1
ATOM 1917 O O . ASN A 1 248 ? -20.966 2.925 9.966 1.00 93.00 248 ASN A O 1
ATOM 1921 N N . ARG A 1 249 ? -20.905 4.258 11.748 1.00 89.56 249 ARG A N 1
ATOM 1922 C CA . ARG A 1 249 ? -20.537 5.449 10.973 1.00 89.56 249 ARG A CA 1
ATOM 1923 C C . ARG A 1 249 ? -19.043 5.483 10.633 1.00 89.56 249 ARG A C 1
ATOM 1925 O O . ARG A 1 249 ? -18.667 5.990 9.574 1.00 89.56 249 ARG A O 1
ATOM 1932 N N . TYR A 1 250 ? -18.196 4.968 11.524 1.00 90.88 250 TYR A N 1
ATOM 1933 C CA . TYR A 1 250 ? -16.739 5.055 11.406 1.00 90.88 250 TYR A CA 1
ATOM 1934 C C . TYR A 1 250 ? -16.125 3.819 10.746 1.00 90.88 250 TYR A C 1
ATOM 1936 O O . TYR A 1 250 ? -15.355 3.979 9.804 1.00 90.88 250 TYR A O 1
ATOM 1944 N N . ILE A 1 251 ? -16.471 2.606 11.187 1.00 93.19 251 ILE A N 1
ATOM 1945 C CA . ILE A 1 251 ? -15.792 1.363 10.778 1.00 93.19 251 ILE A CA 1
ATOM 1946 C C . ILE A 1 251 ? -15.865 1.111 9.262 1.00 93.19 251 ILE A C 1
ATOM 1948 O O . ILE A 1 251 ? -14.805 0.938 8.663 1.00 93.19 251 ILE A O 1
ATOM 1952 N N . PRO A 1 252 ? -17.033 1.161 8.588 1.00 92.00 252 PRO A N 1
ATOM 1953 C CA . PRO A 1 252 ? -17.095 0.929 7.140 1.00 92.00 252 PRO A CA 1
ATOM 1954 C C . PRO A 1 252 ? -16.314 1.981 6.344 1.00 92.00 252 PRO A C 1
ATOM 1956 O O . PRO A 1 252 ? -15.626 1.664 5.374 1.00 92.00 252 PRO A O 1
ATOM 1959 N N . THR A 1 253 ? -16.375 3.239 6.790 1.00 92.81 253 THR A N 1
ATOM 1960 C CA . THR A 1 253 ? -15.644 4.352 6.176 1.00 92.81 253 THR A CA 1
ATOM 1961 C C . THR A 1 253 ? -14.134 4.169 6.337 1.00 92.81 253 THR A C 1
ATOM 1963 O O . THR A 1 253 ? -13.390 4.328 5.372 1.00 92.81 253 THR A O 1
ATOM 1966 N N . LEU A 1 254 ? -13.673 3.781 7.530 1.00 92.44 254 LEU A N 1
ATOM 1967 C CA . LEU A 1 254 ? -12.269 3.473 7.810 1.00 92.44 254 LEU A CA 1
ATOM 1968 C C . LEU A 1 254 ? -11.792 2.238 7.044 1.00 92.44 254 LEU A C 1
ATOM 1970 O O . LEU A 1 254 ? -10.663 2.221 6.571 1.00 92.44 254 LEU A O 1
ATOM 1974 N N . ALA A 1 255 ? -12.641 1.227 6.866 1.00 94.00 255 ALA A N 1
ATOM 1975 C CA . ALA A 1 255 ? -12.314 0.042 6.083 1.00 94.00 255 ALA A CA 1
ATOM 1976 C C . ALA A 1 255 ? -12.099 0.390 4.604 1.00 94.00 255 ALA A C 1
ATOM 1978 O O . ALA A 1 255 ? -11.090 -0.006 4.016 1.00 94.00 255 ALA A O 1
ATOM 1979 N N . LEU A 1 256 ? -13.011 1.166 4.012 1.00 95.06 256 LEU A N 1
ATOM 1980 C CA . LEU A 1 256 ? -12.915 1.586 2.615 1.00 95.06 256 LEU A CA 1
ATOM 1981 C C . LEU A 1 256 ? -11.718 2.517 2.387 1.00 95.06 256 LEU A C 1
ATOM 1983 O O . LEU A 1 256 ? -10.916 2.265 1.486 1.00 95.06 256 LEU A O 1
ATOM 1987 N N . LEU A 1 257 ? -11.595 3.571 3.203 1.00 92.38 257 LEU A N 1
ATOM 1988 C CA . LEU A 1 257 ? -10.510 4.550 3.102 1.00 92.38 257 LEU A CA 1
ATOM 1989 C C . LEU A 1 257 ? -9.161 3.922 3.431 1.00 92.38 257 LEU A C 1
ATOM 1991 O O . LEU A 1 257 ? -8.200 4.157 2.709 1.00 92.38 257 LEU A O 1
ATOM 1995 N N . GLY A 1 258 ? -9.094 3.103 4.480 1.00 92.00 258 GLY A N 1
ATOM 1996 C CA . GLY A 1 258 ? -7.897 2.365 4.859 1.00 92.00 258 GLY A CA 1
ATOM 1997 C C . GLY A 1 258 ? -7.446 1.454 3.726 1.00 92.00 258 GLY A C 1
ATOM 1998 O O . GLY A 1 258 ? -6.322 1.594 3.261 1.00 92.00 258 GLY A O 1
ATOM 1999 N N . GLY A 1 259 ? -8.336 0.608 3.198 1.00 94.25 259 GLY A N 1
ATOM 2000 C CA . GLY A 1 259 ? -8.029 -0.272 2.065 1.00 94.25 259 GLY A CA 1
ATOM 2001 C C . GLY A 1 259 ? -7.563 0.492 0.823 1.00 94.25 259 GLY A C 1
ATOM 2002 O O . GLY A 1 259 ? -6.541 0.137 0.236 1.00 94.25 259 GLY A O 1
ATOM 2003 N N . ALA A 1 260 ? -8.246 1.589 0.477 1.00 95.50 260 ALA A N 1
ATOM 2004 C CA . ALA A 1 260 ? -7.861 2.444 -0.645 1.00 95.50 260 ALA A CA 1
ATOM 2005 C C . ALA A 1 260 ? -6.462 3.040 -0.444 1.00 95.50 260 ALA A C 1
ATOM 2007 O O . ALA A 1 260 ? -5.641 3.052 -1.360 1.00 95.50 260 ALA A O 1
ATOM 2008 N N . LEU A 1 261 ? -6.184 3.521 0.768 1.00 93.50 261 LEU A N 1
ATOM 2009 C CA . LEU A 1 261 ? -4.930 4.166 1.118 1.00 93.50 261 LEU A CA 1
ATOM 2010 C C . LEU A 1 261 ? -3.779 3.156 1.121 1.00 93.50 261 LEU A C 1
ATOM 2012 O O . LEU A 1 261 ? -2.744 3.441 0.524 1.00 93.50 261 LEU A O 1
ATOM 2016 N N . VAL A 1 262 ? -3.946 1.962 1.705 1.00 93.56 262 VAL A N 1
ATOM 2017 C CA . VAL A 1 262 ? -2.889 0.938 1.642 1.00 93.56 262 VAL A CA 1
ATOM 2018 C C . VAL A 1 262 ? -2.647 0.489 0.197 1.00 93.56 262 VAL A C 1
ATOM 2020 O O . VAL A 1 262 ? -1.493 0.359 -0.202 1.00 93.56 262 VAL A O 1
ATOM 2023 N N . GLY A 1 263 ? -3.698 0.318 -0.613 1.00 93.88 263 GLY A N 1
ATOM 2024 C CA . GLY A 1 263 ? -3.558 0.006 -2.040 1.00 93.88 263 GLY A CA 1
ATOM 2025 C C . GLY A 1 263 ? -2.791 1.087 -2.810 1.00 93.88 263 GLY A C 1
ATOM 2026 O O . GLY A 1 263 ? -1.887 0.775 -3.585 1.00 93.88 263 GLY A O 1
ATOM 2027 N N . LEU A 1 264 ? -3.085 2.362 -2.536 1.00 93.38 264 LEU A N 1
ATOM 2028 C CA . LEU A 1 264 ? -2.370 3.503 -3.113 1.00 93.38 264 LEU A CA 1
ATOM 2029 C C . LEU A 1 264 ? -0.903 3.518 -2.679 1.00 93.38 264 LEU A C 1
ATOM 2031 O O . LEU A 1 264 ? -0.023 3.686 -3.520 1.00 93.38 264 LEU A O 1
ATOM 2035 N N . LEU A 1 265 ? -0.624 3.319 -1.389 1.00 92.00 265 LEU A N 1
ATOM 2036 C CA . LEU A 1 265 ? 0.746 3.271 -0.878 1.00 92.00 265 LEU A CA 1
ATOM 2037 C C . LEU A 1 265 ? 1.539 2.112 -1.466 1.00 92.00 265 LEU A C 1
ATOM 2039 O O . LEU A 1 265 ? 2.721 2.283 -1.748 1.00 92.00 265 LEU A O 1
ATOM 2043 N N . ALA A 1 266 ? 0.904 0.957 -1.664 1.00 92.44 266 ALA A N 1
ATOM 2044 C CA . ALA A 1 266 ? 1.536 -0.199 -2.287 1.00 92.44 266 ALA A CA 1
ATOM 2045 C C . ALA A 1 266 ? 1.930 0.106 -3.724 1.00 92.44 266 ALA A C 1
ATOM 2047 O O . ALA A 1 266 ? 3.092 -0.077 -4.086 1.00 92.44 266 ALA A O 1
ATOM 2048 N N . ALA A 1 267 ? 1.002 0.673 -4.498 1.00 92.56 267 ALA A N 1
ATOM 2049 C CA . ALA A 1 267 ? 1.282 1.097 -5.860 1.00 92.56 267 ALA A CA 1
ATOM 2050 C C . ALA A 1 267 ? 2.404 2.140 -5.918 1.00 92.56 267 ALA A C 1
ATOM 2052 O O . ALA A 1 267 ? 3.370 1.976 -6.661 1.00 92.56 267 ALA A O 1
ATOM 2053 N N . PHE A 1 268 ? 2.325 3.169 -5.071 1.00 90.50 268 PHE A N 1
ATOM 2054 C CA . PHE A 1 268 ? 3.347 4.207 -4.972 1.00 90.50 268 PHE A CA 1
ATOM 2055 C C . PHE A 1 268 ? 4.728 3.618 -4.658 1.00 90.50 268 PHE A C 1
ATOM 2057 O O . PHE A 1 268 ? 5.707 3.914 -5.342 1.00 90.50 268 PHE A O 1
ATOM 2064 N N . ALA A 1 269 ? 4.806 2.739 -3.661 1.00 90.19 269 ALA A N 1
ATOM 2065 C CA . ALA A 1 269 ? 6.045 2.103 -3.249 1.00 90.19 269 ALA A CA 1
ATOM 2066 C C . ALA A 1 269 ? 6.634 1.201 -4.349 1.00 90.19 269 ALA A C 1
ATOM 2068 O O . ALA A 1 269 ? 7.845 1.241 -4.575 1.00 90.19 269 ALA A O 1
ATOM 2069 N N . ASP A 1 270 ? 5.804 0.447 -5.077 1.00 91.12 270 ASP A N 1
ATOM 2070 C CA . ASP A 1 270 ? 6.259 -0.403 -6.184 1.00 91.12 270 ASP A CA 1
ATOM 2071 C C . ASP A 1 270 ? 6.885 0.424 -7.318 1.00 91.12 270 ASP A C 1
ATOM 2073 O O . ASP A 1 270 ? 7.898 0.022 -7.895 1.00 91.12 270 ASP A O 1
ATOM 2077 N N . PHE A 1 271 ? 6.344 1.611 -7.604 1.00 90.19 271 PHE A N 1
ATOM 2078 C CA . PHE A 1 271 ? 6.877 2.485 -8.651 1.00 90.19 271 PHE A CA 1
ATOM 2079 C C . PHE A 1 271 ? 8.192 3.169 -8.277 1.00 90.19 271 PHE A C 1
ATOM 2081 O O . PHE A 1 271 ? 8.994 3.463 -9.160 1.00 90.19 271 PHE A O 1
ATOM 2088 N N . THR A 1 272 ? 8.451 3.413 -6.987 1.00 86.19 272 THR A N 1
ATOM 2089 C CA . THR A 1 272 ? 9.726 4.016 -6.547 1.00 86.19 272 THR A CA 1
ATOM 2090 C C . THR A 1 272 ? 10.939 3.105 -6.758 1.00 86.19 272 THR A C 1
ATOM 2092 O O . THR A 1 272 ? 12.072 3.567 -6.639 1.00 86.19 272 THR A O 1
ATOM 2095 N N . GLY A 1 273 ? 10.733 1.823 -7.085 1.00 84.44 273 GLY A N 1
ATOM 2096 C CA . GLY A 1 273 ? 11.828 0.868 -7.265 1.00 84.44 273 GLY A CA 1
ATOM 2097 C C . GLY A 1 273 ? 12.539 0.518 -5.958 1.00 84.44 273 GLY A C 1
ATOM 2098 O O . GLY A 1 273 ? 13.722 0.179 -5.974 1.00 84.44 273 GLY A O 1
ATOM 2099 N N . ALA A 1 274 ? 11.840 0.633 -4.826 1.00 86.56 274 ALA A N 1
ATOM 2100 C CA . ALA A 1 274 ? 12.371 0.291 -3.517 1.00 86.56 274 ALA A CA 1
ATOM 2101 C C . ALA A 1 274 ? 12.755 -1.200 -3.416 1.00 86.56 274 ALA A C 1
ATOM 2103 O O . ALA A 1 274 ? 12.224 -2.073 -4.111 1.00 86.56 274 ALA A O 1
ATOM 2104 N N . LEU A 1 275 ? 13.709 -1.499 -2.537 1.00 85.19 275 LEU A N 1
ATOM 2105 C CA . LEU A 1 275 ? 14.250 -2.841 -2.351 1.00 85.19 275 LEU A CA 1
ATOM 2106 C C . LEU A 1 275 ? 13.233 -3.740 -1.651 1.00 85.19 275 LEU A C 1
ATOM 2108 O O . LEU A 1 275 ? 12.756 -3.414 -0.571 1.00 85.19 275 LEU A O 1
ATOM 2112 N N . GLY A 1 276 ? 12.956 -4.906 -2.240 1.00 76.25 276 GLY A N 1
ATOM 2113 C CA . GLY A 1 276 ? 12.048 -5.888 -1.641 1.00 76.25 276 GLY A CA 1
ATOM 2114 C C . GLY A 1 276 ? 10.568 -5.686 -1.972 1.00 76.25 276 GLY A C 1
ATOM 2115 O O . GLY A 1 276 ? 9.732 -6.172 -1.219 1.00 76.25 276 GLY A O 1
ATOM 2116 N N . THR A 1 277 ? 10.251 -5.043 -3.107 1.00 86.06 277 THR A N 1
ATOM 2117 C CA . THR A 1 277 ? 8.895 -4.658 -3.563 1.00 86.06 277 THR A CA 1
ATOM 2118 C C . THR A 1 277 ? 8.198 -3.679 -2.615 1.00 86.06 277 THR A C 1
ATOM 2120 O O . THR A 1 277 ? 8.363 -3.725 -1.397 1.00 86.06 277 THR A O 1
ATOM 2123 N N . GLY A 1 278 ? 7.405 -2.763 -3.159 1.00 84.31 278 GLY A N 1
ATOM 2124 C CA . GLY A 1 278 ? 6.669 -1.792 -2.358 1.00 84.31 278 GLY A CA 1
ATOM 2125 C C . GLY A 1 278 ? 5.645 -2.452 -1.441 1.00 84.31 278 GLY A C 1
ATOM 2126 O O . GLY A 1 278 ? 5.543 -2.104 -0.263 1.00 84.31 278 GLY A O 1
ATOM 2127 N N . THR A 1 279 ? 4.960 -3.474 -1.954 1.00 90.00 279 THR A N 1
ATOM 2128 C CA . THR A 1 279 ? 4.096 -4.355 -1.154 1.00 90.00 279 THR A CA 1
ATOM 2129 C C . THR A 1 279 ? 4.862 -5.019 -0.005 1.00 90.00 279 THR A C 1
ATOM 2131 O O . THR A 1 279 ? 4.438 -4.906 1.141 1.00 90.00 279 THR A O 1
ATOM 2134 N N . GLY A 1 280 ? 6.018 -5.640 -0.255 1.00 90.44 280 GLY A N 1
ATOM 2135 C CA . GLY A 1 280 ? 6.817 -6.298 0.789 1.00 90.44 280 GLY A CA 1
ATOM 2136 C C . GLY A 1 280 ? 7.271 -5.359 1.915 1.00 90.44 280 GLY A C 1
ATOM 2137 O O . GLY A 1 280 ? 7.187 -5.721 3.095 1.00 90.44 280 GLY A O 1
ATOM 2138 N N . ILE A 1 281 ? 7.682 -4.131 1.581 1.00 91.50 281 ILE A N 1
ATOM 2139 C CA . ILE A 1 281 ? 8.059 -3.113 2.578 1.00 91.50 281 ILE A CA 1
ATOM 2140 C C . ILE A 1 281 ? 6.859 -2.757 3.459 1.00 91.50 281 ILE A C 1
ATOM 2142 O O . ILE A 1 281 ? 6.984 -2.753 4.683 1.00 91.50 281 ILE A O 1
ATOM 2146 N N . LEU A 1 282 ? 5.690 -2.505 2.861 1.00 90.50 282 LEU A N 1
ATOM 2147 C CA . LEU A 1 282 ? 4.462 -2.199 3.603 1.00 90.50 282 LEU A CA 1
ATOM 2148 C C . LEU A 1 282 ? 4.099 -3.302 4.588 1.00 90.50 282 LEU A C 1
ATOM 2150 O O . LEU A 1 282 ? 3.848 -3.017 5.758 1.00 90.50 282 LEU A O 1
ATOM 2154 N N . LEU A 1 283 ? 4.108 -4.556 4.130 1.00 91.81 283 LEU A N 1
ATOM 2155 C CA . LEU A 1 283 ? 3.801 -5.705 4.980 1.00 91.81 283 LEU A CA 1
ATOM 2156 C C . LEU A 1 283 ? 4.753 -5.772 6.166 1.00 91.81 283 LEU A C 1
ATOM 2158 O O . LEU A 1 283 ? 4.307 -5.909 7.302 1.00 91.81 283 LEU A O 1
ATOM 2162 N N . THR A 1 284 ? 6.048 -5.615 5.907 1.00 92.69 284 THR A N 1
ATOM 2163 C CA . THR A 1 284 ? 7.081 -5.656 6.944 1.00 92.69 284 THR A CA 1
ATOM 2164 C C . THR A 1 284 ? 6.855 -4.563 7.987 1.00 92.69 284 THR A C 1
ATOM 2166 O O . THR A 1 284 ? 6.816 -4.852 9.181 1.00 92.69 284 THR A O 1
ATOM 2169 N N . VAL A 1 285 ? 6.632 -3.319 7.553 1.00 91.31 285 VAL A N 1
ATOM 2170 C CA . VAL A 1 285 ? 6.387 -2.191 8.463 1.00 91.31 285 VAL A CA 1
ATOM 2171 C C . VAL A 1 285 ? 5.120 -2.405 9.284 1.00 91.31 285 VAL A C 1
ATOM 2173 O O . VAL A 1 285 ? 5.139 -2.207 10.496 1.00 91.31 285 VAL A O 1
ATOM 2176 N N . MET A 1 286 ? 4.029 -2.839 8.652 1.00 89.69 286 MET A N 1
ATOM 2177 C CA . MET A 1 286 ? 2.760 -3.072 9.342 1.00 89.69 286 MET A CA 1
ATOM 2178 C C . MET A 1 286 ? 2.856 -4.201 10.362 1.00 89.69 286 MET A C 1
ATOM 2180 O O . MET A 1 286 ? 2.351 -4.059 11.473 1.00 89.69 286 MET A O 1
ATOM 2184 N N . ILE A 1 287 ? 3.522 -5.306 10.015 1.00 91.56 287 ILE A N 1
ATOM 2185 C CA . ILE A 1 287 ? 3.735 -6.431 10.932 1.00 91.56 287 ILE A CA 1
ATOM 2186 C C . ILE A 1 287 ? 4.551 -5.961 12.135 1.00 91.56 287 ILE A C 1
ATOM 2188 O O . ILE A 1 287 ? 4.107 -6.136 13.267 1.00 91.56 287 ILE A O 1
ATOM 2192 N N . ILE A 1 288 ? 5.689 -5.299 11.907 1.00 92.75 288 ILE A N 1
ATOM 2193 C CA . ILE A 1 288 ? 6.548 -4.794 12.988 1.00 92.75 288 ILE A CA 1
ATOM 2194 C C . ILE A 1 288 ? 5.789 -3.803 13.872 1.00 92.75 288 ILE A C 1
ATOM 2196 O O . ILE A 1 288 ? 5.874 -3.888 15.093 1.00 92.75 288 ILE A O 1
ATOM 2200 N N . TYR A 1 289 ? 5.020 -2.888 13.282 1.00 89.00 289 TYR A N 1
ATOM 2201 C CA . TYR A 1 289 ? 4.246 -1.912 14.043 1.00 89.00 289 TYR A CA 1
ATOM 2202 C C . TYR A 1 289 ? 3.156 -2.571 14.897 1.00 89.00 289 TYR A C 1
ATOM 2204 O O . TYR A 1 289 ? 2.949 -2.183 16.045 1.00 89.00 289 TYR A O 1
ATOM 2212 N N . ASN A 1 290 ? 2.470 -3.587 14.370 1.00 86.88 290 ASN A N 1
ATOM 2213 C CA . ASN A 1 290 ? 1.474 -4.329 15.141 1.00 86.88 290 ASN A CA 1
ATOM 2214 C C . ASN A 1 290 ? 2.112 -5.118 16.290 1.00 86.88 290 ASN A C 1
ATOM 2216 O O . ASN A 1 290 ? 1.584 -5.081 17.398 1.00 86.88 290 ASN A O 1
ATOM 2220 N N . TYR A 1 291 ? 3.265 -5.754 16.059 1.00 90.06 291 TYR A N 1
ATOM 2221 C CA . TYR A 1 291 ? 4.045 -6.390 17.126 1.00 90.06 291 TYR A CA 1
ATOM 2222 C C . TYR A 1 291 ? 4.508 -5.379 18.179 1.00 90.06 291 TYR A C 1
ATOM 2224 O O . TYR A 1 291 ? 4.420 -5.650 19.372 1.00 90.06 291 TYR A O 1
ATOM 2232 N N . TYR A 1 292 ? 4.960 -4.196 17.759 1.00 90.06 292 TYR A N 1
ATOM 2233 C CA . TYR A 1 292 ? 5.350 -3.121 18.669 1.00 90.06 292 TYR A CA 1
ATOM 2234 C C . TYR A 1 292 ? 4.189 -2.680 19.572 1.00 90.06 292 TYR A C 1
ATOM 2236 O O . TYR A 1 292 ? 4.368 -2.556 20.781 1.00 90.06 292 TYR A O 1
ATOM 2244 N N . GLU A 1 293 ? 2.996 -2.474 19.009 1.00 84.50 293 GLU A N 1
ATOM 2245 C CA . GLU A 1 293 ? 1.806 -2.110 19.787 1.00 84.50 293 GLU A CA 1
ATOM 2246 C C . GLU A 1 293 ? 1.381 -3.228 20.748 1.00 84.50 293 GLU A C 1
ATOM 2248 O O . GLU A 1 293 ? 1.035 -2.939 21.891 1.00 84.50 293 GLU A O 1
ATOM 2253 N N . MET A 1 294 ? 1.470 -4.493 20.323 1.00 86.12 294 MET A N 1
ATOM 2254 C CA . MET A 1 294 ? 1.187 -5.649 21.179 1.00 86.12 294 MET A CA 1
ATOM 2255 C C . MET A 1 294 ? 2.126 -5.690 22.393 1.00 86.12 294 MET A C 1
ATOM 2257 O O . MET A 1 294 ? 1.660 -5.734 23.528 1.00 86.12 294 MET A O 1
ATOM 2261 N N . LEU A 1 295 ? 3.438 -5.561 22.170 1.00 89.00 295 LEU A N 1
ATOM 2262 C CA . LEU A 1 295 ? 4.436 -5.525 23.245 1.00 89.00 295 LEU A CA 1
ATOM 2263 C C . LEU A 1 295 ? 4.257 -4.312 24.162 1.00 89.00 295 LEU A C 1
ATOM 2265 O O . LEU A 1 295 ? 4.468 -4.390 25.371 1.00 89.00 295 LEU A O 1
ATOM 2269 N N . ARG A 1 296 ? 3.892 -3.157 23.603 1.00 83.69 296 ARG A N 1
ATOM 2270 C CA . ARG A 1 296 ? 3.654 -1.944 24.390 1.00 83.69 296 ARG A CA 1
ATOM 2271 C C . ARG A 1 296 ? 2.431 -2.091 25.293 1.00 83.69 296 ARG A C 1
ATOM 2273 O O . ARG A 1 296 ? 2.464 -1.581 26.410 1.00 83.69 296 ARG A O 1
ATOM 2280 N N . ALA A 1 297 ? 1.374 -2.746 24.818 1.00 77.94 297 ALA A N 1
ATOM 2281 C CA . ALA A 1 297 ? 0.182 -3.012 25.614 1.00 77.94 297 ALA A CA 1
ATOM 2282 C C . ALA A 1 297 ? 0.499 -3.930 26.805 1.00 77.94 297 ALA A C 1
ATOM 2284 O O . ALA A 1 297 ? 0.157 -3.583 27.930 1.00 77.94 297 ALA A O 1
ATOM 2285 N N . GLU A 1 298 ? 1.247 -5.010 26.574 1.00 78.44 298 GLU A N 1
ATOM 2286 C CA . GLU A 1 298 ? 1.647 -5.977 27.606 1.00 78.44 298 GLU A CA 1
ATOM 2287 C C . GLU A 1 298 ? 2.539 -5.344 28.690 1.00 78.44 298 GLU A C 1
ATOM 2289 O O . GLU A 1 298 ? 2.245 -5.424 29.880 1.00 78.44 298 GLU A O 1
ATOM 2294 N N . ASN A 1 299 ? 3.560 -4.573 28.295 1.00 69.00 299 ASN A N 1
ATOM 2295 C CA . ASN A 1 299 ? 4.426 -3.870 29.252 1.00 69.00 299 ASN A CA 1
ATOM 2296 C C . ASN A 1 299 ? 3.664 -2.863 30.136 1.00 69.00 299 ASN A C 1
ATOM 2298 O O . ASN A 1 299 ? 4.052 -2.618 31.278 1.00 69.00 299 ASN A O 1
ATOM 2302 N N . LEU A 1 300 ? 2.600 -2.236 29.623 1.00 60.88 300 LEU A N 1
ATOM 2303 C CA . LEU A 1 300 ? 1.769 -1.319 30.413 1.00 60.88 300 LEU A CA 1
ATOM 2304 C C . LEU A 1 300 ? 0.895 -2.062 31.431 1.00 60.88 300 LEU A C 1
ATOM 2306 O O . LEU A 1 300 ? 0.608 -1.509 32.495 1.00 60.88 300 LEU A O 1
ATOM 2310 N N . GLU A 1 301 ? 0.487 -3.290 31.118 1.00 59.38 301 GLU A N 1
ATOM 2311 C CA . GLU A 1 301 ? -0.275 -4.157 32.020 1.00 59.38 301 GLU A CA 1
ATOM 2312 C C . GLU A 1 301 ? 0.603 -4.673 33.168 1.00 59.38 301 GLU A C 1
ATOM 2314 O O . GLU A 1 301 ? 0.163 -4.677 34.318 1.00 59.38 301 GLU A O 1
ATOM 2319 N N . GLU A 1 302 ? 1.872 -4.983 32.896 1.00 58.16 302 GLU A N 1
ATOM 2320 C CA . GLU A 1 302 ? 2.839 -5.420 33.913 1.00 58.16 302 GLU A CA 1
ATOM 2321 C C . GLU A 1 302 ? 3.397 -4.270 34.776 1.00 58.16 302 GLU A C 1
ATOM 2323 O O . GLU A 1 302 ? 3.717 -4.465 35.952 1.00 58.16 302 GLU A O 1
ATOM 2328 N N . ALA A 1 303 ? 3.505 -3.050 34.231 1.00 57.03 303 ALA A N 1
ATOM 2329 C CA . ALA A 1 303 ? 4.146 -1.922 34.914 1.00 57.03 303 ALA A CA 1
ATOM 2330 C C . ALA A 1 303 ? 3.257 -1.187 35.934 1.00 57.03 303 ALA A C 1
ATOM 2332 O O . ALA A 1 303 ? 3.787 -0.456 36.776 1.00 57.03 303 ALA A O 1
ATOM 2333 N N . HIS A 1 304 ? 1.924 -1.321 35.889 1.00 56.91 304 HIS A N 1
ATOM 2334 C CA . HIS A 1 304 ? 1.050 -0.555 36.782 1.00 56.91 304 HIS A CA 1
ATOM 2335 C C . HIS A 1 304 ? 0.776 -1.323 38.094 1.00 56.91 304 HIS A C 1
ATOM 2337 O O . HIS A 1 304 ? -0.013 -2.269 38.097 1.00 56.91 304 HIS A O 1
ATOM 2343 N N . PRO A 1 305 ? 1.298 -0.883 39.260 1.00 58.78 305 PRO A N 1
ATOM 2344 C CA . PRO A 1 305 ? 1.069 -1.553 40.553 1.00 58.78 305 PRO A CA 1
ATOM 2345 C C . PRO A 1 305 ? -0.413 -1.588 40.975 1.00 58.78 305 PRO A C 1
ATOM 2347 O O . PRO A 1 305 ? -0.794 -2.320 41.882 1.00 58.78 305 PRO A O 1
ATOM 2350 N N . ILE A 1 306 ? -1.262 -0.809 40.298 1.00 58.62 306 ILE A N 1
ATOM 2351 C CA . ILE A 1 306 ? -2.717 -0.764 40.488 1.00 58.62 306 ILE A CA 1
ATOM 2352 C C . ILE A 1 306 ? -3.406 -1.979 39.842 1.00 58.62 306 ILE A C 1
ATOM 2354 O O . ILE A 1 306 ? -4.396 -2.455 40.387 1.00 58.62 306 ILE A O 1
ATOM 2358 N N . VAL A 1 307 ? -2.876 -2.516 38.736 1.00 59.59 307 VAL A N 1
ATOM 2359 C CA . VAL A 1 307 ? -3.439 -3.697 38.054 1.00 59.59 307 VAL A CA 1
ATOM 2360 C C . VAL A 1 307 ? -3.187 -4.961 38.882 1.00 59.59 307 VAL A C 1
ATOM 2362 O O . VAL A 1 307 ? -4.125 -5.719 39.108 1.00 59.59 307 VAL A O 1
ATOM 2365 N N . ARG A 1 308 ? -1.991 -5.109 39.477 1.00 57.34 308 ARG A N 1
ATOM 2366 C CA . ARG A 1 308 ? -1.707 -6.143 40.498 1.00 57.34 308 ARG A CA 1
ATOM 2367 C C . ARG A 1 308 ? -2.680 -6.092 41.682 1.00 57.34 308 ARG A C 1
ATOM 2369 O O . ARG A 1 308 ? -3.240 -7.109 42.068 1.00 57.34 308 ARG A O 1
ATOM 2376 N N . LYS A 1 309 ? -2.968 -4.885 42.182 1.00 57.12 309 LYS A N 1
ATOM 2377 C CA . LYS A 1 309 ? -3.867 -4.663 43.328 1.00 57.12 309 LYS A CA 1
ATOM 2378 C C . LYS A 1 309 ? -5.350 -4.937 43.027 1.00 57.12 309 LYS A C 1
ATOM 2380 O O . LYS A 1 309 ? -6.126 -5.147 43.953 1.00 57.12 309 LYS A O 1
ATOM 2385 N N . ILE A 1 310 ? -5.746 -4.900 41.752 1.00 56.09 310 ILE A N 1
ATOM 2386 C CA . ILE A 1 310 ? -7.104 -5.225 41.277 1.00 56.09 310 ILE A CA 1
ATOM 2387 C C . ILE A 1 310 ? -7.225 -6.717 40.921 1.00 56.09 310 ILE A C 1
ATOM 2389 O O . ILE A 1 310 ? -8.294 -7.290 41.107 1.00 56.09 310 ILE A O 1
ATOM 2393 N N . LEU A 1 311 ? -6.142 -7.348 40.451 1.00 59.97 311 LEU A N 1
ATOM 2394 C CA . LEU A 1 311 ? -6.090 -8.777 40.115 1.00 59.97 311 LEU A CA 1
ATOM 2395 C C . LEU A 1 311 ? -5.774 -9.696 41.308 1.00 59.97 311 LEU A C 1
ATOM 2397 O O . LEU A 1 311 ? -5.900 -10.909 41.173 1.00 59.97 311 LEU A O 1
ATOM 2401 N N . GLY A 1 312 ? -5.463 -9.140 42.481 1.00 51.84 312 GLY A N 1
ATOM 2402 C CA . GLY A 1 312 ? -5.452 -9.894 43.735 1.00 51.84 312 GLY A CA 1
ATOM 2403 C C . GLY A 1 312 ? -4.146 -10.621 44.060 1.00 51.84 312 GLY A C 1
ATOM 2404 O O . GLY A 1 312 ? -4.206 -11.730 44.586 1.00 51.84 312 GLY A O 1
ATOM 2405 N N . GLU A 1 313 ? -2.997 -9.982 43.817 1.00 47.12 313 GLU A N 1
ATOM 2406 C CA . GLU A 1 313 ? -1.773 -10.221 44.609 1.00 47.12 313 GLU A CA 1
ATOM 2407 C C . GLU A 1 313 ? -1.506 -9.055 45.570 1.00 47.12 313 GLU A C 1
ATOM 2409 O O . GLU A 1 313 ? -1.543 -7.881 45.120 1.00 47.12 313 GLU A O 1
#

Secondary structure (DSSP, 8-state):
--SSHHHHHHHHHHTT-HHHHHHHHHHHHHHHHHHHHHHHHHT-EEEEEEEESSSTT-EEEEEEESSTTTTHHHHHHHHHHHHHHHHHTTTPPEETTEEPP-SSEEE-TTS-EEEEHHHHTS----HHHHHHHHHHHHHHHHHHHHHHHH-TT-HHHHHHHHHHHHHHHHHHHHHH-TTT--HHHHHHHHHHHHHHHHHHHHHHHHHHHHHHHHTT-SHHHHHHHHHHTTEE-TTS-S-HHHHHHHHHHHHHHHHHHHHHHHHHHHHHHHHTT-TT-HHHHHHHHHHHHHHHHHHHHHHHHHH-HHHHHHHT-

Radius of gyration: 24.18 Å; chains: 1; bounding box: 64×48×76 Å